Protein AF-0000000082831093 (afdb_homodimer)

Foldseek 3Di:
DPPPLPPLPQDDPVRVLLQVLCLVVPWAFLVSSQVSSVVPDPPDDSVNSVVSQVVCVSNQQWDWDVPDPTIIIHGNDHPVVSVVVVLQVCCVPPVVNDPPVVVVVCVPVPVADPVRVVVVVVCVVVVVD/DPPPLPPLPQDDPVRVLLQVLCLVVPWAFLVSSQVSNVVPDPPDDSVNSVVSQVVCVSNQQWDWDPPDPTIIIHGNDHPVVSVVVVLQVCCVPPVVNDPPVVVVVCVPVCVAPPVRVVVVVVCVVVVVD

Sequence (258 aa):
MTVSPSATAKPTSAELDVLQALWETGPATVKQVHAAMAAGRDGLTYANVLRLMQIMHGKGLLTRDESERSHVYAAAQSQKATQGGLIKDLIGKAFAGSGKALVLAALREGHVSKKERAEIEALLRDDKLMTVSPSATAKPTSAELDVLQALWETGPATVKQVHAAMAAGRDGLTYANVLRLMQIMHGKGLLTRDESERSHVYAAAQSQKATQGGLIKDLIGKAFAGSGKALVLAALREGHVSKKERAEIEALLRDDKL

Organism: NCBI:txid1287738

Secondary structure (DSSP, 8-state):
--------PPP-HHHHHHHHHHHHH-SB-HHHHHHHHHTT-TT--HHHHHHHHHHHHHTTSEEEE-SSSSPEEEESS-HHHHHHHHHHHHHHHHSTT-HHHHHHHHHHTT-S-HHHHHHHHHHHHTT--/--------PPP-HHHHHHHHHHHHH-SB-HHHHHHHHHTT-TT--HHHHHHHHHHHHHTTSEEEE-SSSSPEEEESS-HHHHHHHHHHHHHHHHSTT-HHHHHHHHHHTT-S-HHHHHHHHHHHHTT--

Solvent-accessible surface area (backbone atoms only — not comparable to full-atom values): 14520 Å² total; per-residue (Å²): 128,76,77,63,78,58,76,75,65,77,74,50,74,71,50,33,51,52,48,50,43,31,68,73,68,38,68,35,34,59,68,53,46,40,58,66,53,43,84,77,37,88,82,67,44,66,67,57,48,44,52,48,52,50,51,34,35,73,52,56,52,28,42,73,45,68,87,48,94,66,51,32,34,32,63,57,58,54,69,67,55,52,49,41,50,53,48,52,50,46,22,53,57,71,37,82,60,32,36,52,58,49,46,52,44,49,54,52,69,58,49,34,51,74,68,47,46,52,50,51,40,51,36,57,73,61,62,69,102,129,76,78,62,79,58,77,71,64,78,75,49,73,71,52,34,52,52,48,52,44,32,69,72,69,37,70,36,35,60,68,54,48,38,59,66,53,43,82,76,38,90,82,67,44,65,66,57,48,44,52,49,51,51,51,34,34,74,51,56,53,28,42,75,45,69,85,47,95,66,51,32,34,32,63,56,57,54,70,66,56,52,49,41,50,52,49,52,49,46,23,53,58,70,35,81,59,31,34,53,59,49,47,52,45,48,56,54,70,59,50,34,50,73,69,46,46,52,51,51,41,51,37,56,73,63,61,69,99

Nearest PDB structures (foldseek):
  1okr-assembly1_A  TM=8.723E-01  e=1.033E-06  Staphylococcus aureus
  1sd6-assembly1_B  TM=9.015E-01  e=9.138E-06  Staphylococcus aureus
  1xsd-assembly1_A-2  TM=8.545E-01  e=6.751E-06  Staphylococcus aureus
  1sd4-assembly1_B  TM=7.697E-01  e=2.562E-06  Staphylococcus aureus
  4rb2-assembly1_C  TM=7.872E-01  e=6.717E-03  Magnetospirillum gryphiswaldense MSR-1 v2

InterPro domains:
  IPR005650 BlaI transcriptional regulatory family [PF03965] (12-125)
  IPR036388 Winged helix-like DNA-binding domain superfamily [G3DSA:1.10.10.10] (6-75)
  IPR036390 Winged helix DNA-binding domain superfamily [SSF46785] (10-126)

pLDDT: mean 84.61, std 15.55, range [28.44, 97.69]

Radius of gyration: 21.08 Å; Cα contacts (8 Å, |Δi|>4): 285; chains: 2; bounding box: 50×67×42 Å

Structure (mmCIF, N/CA/C/O backbone):
data_AF-0000000082831093-model_v1
#
loop_
_entity.id
_entity.type
_entity.pdbx_description
1 polymer 'Transcriptional regulator BlaI'
#
loop_
_atom_site.group_PDB
_atom_site.id
_atom_site.type_symbol
_atom_site.label_atom_id
_atom_site.label_alt_id
_atom_site.label_comp_id
_atom_site.label_asym_id
_atom_site.label_entity_id
_atom_site.label_seq_id
_atom_site.pdbx_PDB_ins_code
_atom_site.Cartn_x
_atom_site.Cartn_y
_atom_site.Cartn_z
_atom_site.occupancy
_atom_site.B_iso_or_equiv
_atom_site.auth_seq_id
_atom_site.auth_comp_id
_atom_site.auth_asym_id
_atom_site.auth_atom_id
_atom_site.pdbx_PDB_model_num
ATOM 1 N N . MET A 1 1 ? 22.859 -20.562 14.125 1 29.02 1 MET A N 1
ATOM 2 C CA . MET A 1 1 ? 22.312 -19.219 14.18 1 29.02 1 MET A CA 1
ATOM 3 C C . MET A 1 1 ? 21.172 -19.047 13.18 1 29.02 1 MET A C 1
ATOM 5 O O . MET A 1 1 ? 21.406 -18.891 11.984 1 29.02 1 MET A O 1
ATOM 9 N N . THR A 1 2 ? 20.141 -19.75 13.273 1 29.66 2 THR A N 1
ATOM 10 C CA . THR A 1 2 ? 19.031 -19.859 12.336 1 29.66 2 THR A CA 1
ATOM 11 C C . THR A 1 2 ? 18.469 -18.469 12 1 29.66 2 THR A C 1
ATOM 13 O O . THR A 1 2 ? 18.312 -17.625 12.883 1 29.66 2 THR A O 1
ATOM 16 N N . VAL A 1 3 ? 19 -17.891 10.961 1 36.31 3 VAL A N 1
ATOM 17 C CA . VAL A 1 3 ? 18.547 -16.562 10.531 1 36.31 3 VAL A CA 1
ATOM 18 C C . VAL A 1 3 ? 17.047 -16.422 10.75 1 36.31 3 VAL A C 1
ATOM 20 O O . VAL A 1 3 ? 16.266 -17.266 10.273 1 36.31 3 VAL A O 1
ATOM 23 N N . SER A 1 4 ? 16.641 -16.234 11.953 1 37.69 4 SER A N 1
ATOM 24 C CA . SER A 1 4 ? 15.273 -15.93 12.359 1 37.69 4 SER A CA 1
ATOM 25 C C . SER A 1 4 ? 14.523 -15.195 11.25 1 37.69 4 SER A C 1
ATOM 27 O O . SER A 1 4 ? 15.086 -14.32 10.586 1 37.69 4 SER A O 1
ATOM 29 N N . PRO A 1 5 ? 13.625 -15.891 10.695 1 40.28 5 PRO A N 1
ATOM 30 C CA . PRO A 1 5 ? 12.891 -15.305 9.57 1 40.28 5 PRO A CA 1
ATOM 31 C C . PRO A 1 5 ? 12.617 -13.812 9.758 1 40.28 5 PRO A C 1
ATOM 33 O O . PRO A 1 5 ? 12.242 -13.383 10.859 1 40.28 5 PRO A O 1
ATOM 36 N N . SER A 1 6 ? 13.492 -12.977 9.352 1 43.31 6 SER A N 1
ATOM 37 C CA . SER A 1 6 ? 13.406 -11.523 9.25 1 43.31 6 SER A CA 1
ATOM 38 C C . SER A 1 6 ? 11.961 -11.062 9.102 1 43.31 6 SER A C 1
ATOM 40 O O . SER A 1 6 ? 11.102 -11.836 8.672 1 43.31 6 SER A O 1
ATOM 42 N N . ALA A 1 7 ? 11.516 -10.133 9.875 1 43.31 7 ALA A N 1
ATOM 43 C CA . ALA A 1 7 ? 10.242 -9.414 9.867 1 43.31 7 ALA A CA 1
ATOM 44 C C . ALA A 1 7 ? 9.641 -9.367 8.469 1 43.31 7 ALA A C 1
ATOM 46 O O . ALA A 1 7 ? 10.344 -9.07 7.496 1 43.31 7 ALA A O 1
ATOM 47 N N . THR A 1 8 ? 8.836 -10.492 8.117 1 50.09 8 THR A N 1
ATOM 48 C CA . THR A 1 8 ? 8.172 -10.602 6.824 1 50.09 8 THR A CA 1
ATOM 49 C C . THR A 1 8 ? 7.918 -9.211 6.234 1 50.09 8 THR A C 1
ATOM 51 O O . THR A 1 8 ? 7.055 -8.477 6.715 1 50.09 8 THR A O 1
ATOM 54 N N . ALA A 1 9 ? 8.984 -8.68 5.734 1 60.09 9 ALA A N 1
ATOM 55 C CA . ALA A 1 9 ? 8.984 -7.387 5.059 1 60.09 9 ALA A CA 1
ATOM 56 C C . ALA A 1 9 ? 7.879 -7.312 4.012 1 60.09 9 ALA A C 1
ATOM 58 O O . ALA A 1 9 ? 7.496 -8.336 3.432 1 60.09 9 ALA A O 1
ATOM 59 N N . LYS A 1 10 ? 7.168 -6.387 3.924 1 77.75 10 LYS A N 1
ATOM 60 C CA . LYS A 1 10 ? 6.176 -6.102 2.889 1 77.75 10 LYS A CA 1
ATOM 61 C C . LYS A 1 10 ? 6.766 -6.293 1.494 1 77.75 10 LYS A C 1
ATOM 63 O O . LYS A 1 10 ? 7.871 -5.824 1.212 1 77.75 10 LYS A O 1
ATOM 68 N N . PRO A 1 11 ? 6.117 -7.215 0.763 1 90.62 11 PRO A N 1
ATOM 69 C CA . PRO A 1 11 ? 6.637 -7.453 -0.586 1 90.62 11 PRO A CA 1
ATOM 70 C C . PRO A 1 11 ? 6.77 -6.168 -1.4 1 90.62 11 PRO A C 1
ATOM 72 O O . PRO A 1 11 ? 5.934 -5.27 -1.284 1 90.62 11 PRO A O 1
ATOM 75 N N . THR A 1 12 ? 7.863 -6.125 -2.104 1 89.69 12 THR A N 1
ATOM 76 C CA . THR A 1 12 ? 8.039 -5.031 -3.055 1 89.69 12 THR A CA 1
ATOM 77 C C . THR A 1 12 ? 7.145 -5.227 -4.277 1 89.69 12 THR A C 1
ATOM 79 O O . THR A 1 12 ? 6.484 -6.258 -4.41 1 89.69 12 THR A O 1
ATOM 82 N N . SER A 1 13 ? 7.102 -4.262 -5.191 1 90 13 SER A N 1
ATOM 83 C CA . SER A 1 13 ? 6.301 -4.34 -6.406 1 90 13 SER A CA 1
ATOM 84 C C . SER A 1 13 ? 6.715 -5.523 -7.273 1 90 13 SER A C 1
ATOM 86 O O . SER A 1 13 ? 5.867 -6.273 -7.758 1 90 13 SER A O 1
ATOM 88 N N . ALA A 1 14 ? 8.008 -5.684 -7.402 1 90.94 14 ALA A N 1
ATOM 89 C CA . ALA A 1 14 ? 8.523 -6.789 -8.211 1 90.94 14 ALA A CA 1
ATOM 90 C C . ALA A 1 14 ? 8.156 -8.133 -7.586 1 90.94 14 ALA A C 1
ATOM 92 O O . ALA A 1 14 ? 7.812 -9.078 -8.297 1 90.94 14 ALA A O 1
ATOM 93 N N . GLU A 1 15 ? 8.203 -8.195 -6.336 1 95.38 15 GLU A N 1
ATOM 94 C CA . GLU A 1 15 ? 7.863 -9.422 -5.625 1 95.38 15 GLU A CA 1
ATOM 95 C C . GLU A 1 15 ? 6.375 -9.742 -5.746 1 95.38 15 GLU A C 1
ATOM 97 O O . GLU A 1 15 ? 5.992 -10.906 -5.883 1 95.38 15 GLU A O 1
ATOM 102 N N . LEU A 1 16 ? 5.641 -8.688 -5.703 1 94.38 16 LEU A N 1
ATOM 103 C CA . LEU A 1 16 ? 4.203 -8.867 -5.867 1 94.38 16 LEU A CA 1
ATOM 104 C C . LEU A 1 16 ? 3.875 -9.414 -7.254 1 94.38 16 LEU A C 1
ATOM 106 O O . LEU A 1 16 ? 2.955 -10.219 -7.41 1 94.38 16 LEU A O 1
ATOM 110 N N . ASP A 1 17 ? 4.594 -9.016 -8.227 1 92.94 17 ASP A N 1
ATOM 111 C CA . ASP A 1 17 ? 4.41 -9.547 -9.57 1 92.94 17 ASP A CA 1
ATOM 112 C C . ASP A 1 17 ? 4.652 -11.055 -9.602 1 92.94 17 ASP A C 1
ATOM 114 O O . ASP A 1 17 ? 3.896 -11.797 -10.234 1 92.94 17 ASP A O 1
ATOM 118 N N . VAL A 1 18 ? 5.691 -11.398 -8.945 1 95.62 18 VAL A N 1
ATOM 119 C CA . VAL A 1 18 ? 6.016 -12.82 -8.883 1 95.62 18 VAL A CA 1
ATOM 120 C C . VAL A 1 18 ? 4.91 -13.57 -8.148 1 95.62 18 VAL A C 1
ATOM 122 O O . VAL A 1 18 ? 4.473 -14.641 -8.586 1 95.62 18 VAL A O 1
ATOM 125 N N . LEU A 1 19 ? 4.477 -13.023 -7.023 1 96.5 19 LEU A N 1
ATOM 126 C CA . LEU A 1 19 ? 3.41 -13.648 -6.246 1 96.5 19 LEU A CA 1
ATOM 127 C C . LEU A 1 19 ? 2.141 -13.781 -7.078 1 96.5 19 LEU A C 1
ATOM 129 O O . LEU A 1 19 ? 1.48 -14.828 -7.047 1 96.5 19 LEU A O 1
ATOM 133 N N . GLN A 1 20 ? 1.868 -12.758 -7.805 1 93.38 20 GLN A N 1
ATOM 134 C CA . GLN A 1 20 ? 0.689 -12.805 -8.664 1 93.38 20 GLN A CA 1
ATOM 135 C C . GLN A 1 20 ? 0.793 -13.93 -9.688 1 93.38 20 GLN A C 1
ATOM 137 O O . GLN A 1 20 ? -0.172 -14.664 -9.906 1 93.38 20 GLN A O 1
ATOM 142 N N . ALA A 1 21 ? 1.918 -14.047 -10.297 1 93.88 21 ALA A N 1
ATOM 143 C CA . ALA A 1 21 ? 2.133 -15.133 -11.258 1 93.88 21 ALA A CA 1
ATOM 144 C C . ALA A 1 21 ? 1.955 -16.5 -10.594 1 93.88 21 ALA A C 1
ATOM 146 O O . ALA A 1 21 ? 1.314 -17.391 -11.148 1 93.88 21 ALA A O 1
ATOM 147 N N . LEU A 1 22 ? 2.447 -16.672 -9.406 1 96.25 22 LEU A N 1
ATOM 148 C CA . LEU A 1 22 ? 2.379 -17.938 -8.695 1 96.25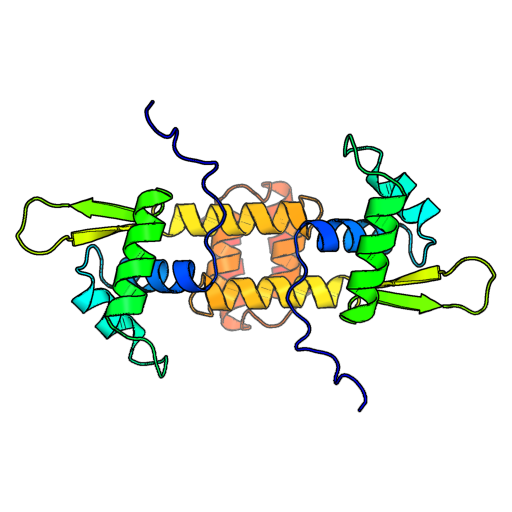 22 LEU A CA 1
ATOM 149 C C . LEU A 1 22 ? 0.949 -18.234 -8.258 1 96.25 22 LEU A C 1
ATOM 151 O O . LEU A 1 22 ? 0.546 -19.406 -8.195 1 96.25 22 LEU A O 1
ATOM 155 N N . TRP A 1 23 ? 0.239 -17.219 -7.938 1 93.44 23 TRP A N 1
ATOM 156 C CA . TRP A 1 23 ? -1.153 -17.438 -7.559 1 93.44 23 TRP A CA 1
ATOM 157 C C . TRP A 1 23 ? -1.984 -17.875 -8.758 1 93.44 23 TRP A C 1
ATOM 159 O O . TRP A 1 23 ? -2.93 -18.641 -8.617 1 93.44 23 TRP A O 1
ATOM 169 N N . GLU A 1 24 ? -1.619 -17.453 -9.836 1 91 24 GLU A N 1
ATOM 170 C CA . GLU A 1 24 ? -2.334 -17.797 -11.062 1 91 24 GLU A CA 1
ATOM 171 C C . GLU A 1 24 ? -1.919 -19.172 -11.578 1 91 24 GLU A C 1
ATOM 173 O O . GLU A 1 24 ? -2.762 -19.953 -12.016 1 91 24 GLU A O 1
ATOM 178 N N . THR A 1 25 ? -0.673 -19.484 -11.484 1 92.38 25 THR A N 1
ATOM 179 C CA . THR A 1 25 ? -0.142 -20.719 -12.078 1 92.38 25 THR A CA 1
ATOM 180 C C . THR A 1 25 ? -0.079 -21.828 -11.039 1 92.38 25 THR A C 1
ATOM 182 O O . THR A 1 25 ? -0.096 -23.016 -11.398 1 92.38 25 THR A O 1
ATOM 185 N N . GLY A 1 26 ? -0.12 -21.5 -9.75 1 94.69 26 GLY A N 1
ATOM 186 C CA . GLY A 1 26 ? 0.242 -22.469 -8.719 1 94.69 26 GLY A CA 1
ATOM 187 C C . GLY A 1 26 ? 1.741 -22.656 -8.586 1 94.69 26 GLY A C 1
ATOM 188 O O . GLY A 1 26 ? 2.523 -21.844 -9.102 1 94.69 26 GLY A O 1
ATOM 189 N N . PRO A 1 27 ? 2.117 -23.656 -7.801 1 96.62 27 PRO A N 1
ATOM 190 C CA . PRO A 1 27 ? 3.551 -23.938 -7.703 1 96.62 27 PRO A CA 1
ATOM 191 C C . PRO A 1 27 ? 4.223 -24.062 -9.07 1 96.62 27 PRO A C 1
ATOM 193 O O . PRO A 1 27 ? 3.68 -24.703 -9.969 1 96.62 27 PRO A O 1
ATOM 196 N N . ALA A 1 28 ? 5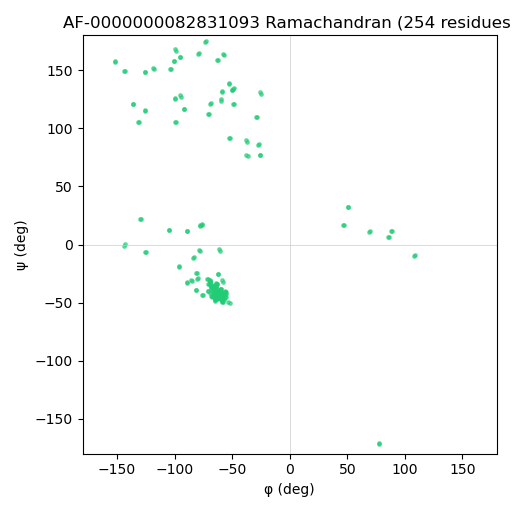.367 -23.391 -9.227 1 96.75 28 ALA A N 1
ATOM 197 C CA . ALA A 1 28 ? 5.961 -23.312 -10.562 1 96.75 28 ALA A CA 1
ATOM 198 C C . ALA A 1 28 ? 7.477 -23.156 -10.484 1 96.75 28 ALA A C 1
ATOM 200 O O . ALA A 1 28 ? 8.008 -22.734 -9.461 1 96.75 28 ALA A O 1
ATOM 201 N N . THR A 1 29 ? 8.102 -23.531 -11.57 1 96.62 29 THR A N 1
ATOM 202 C CA . THR A 1 29 ? 9.539 -23.328 -11.711 1 96.62 29 THR A CA 1
ATOM 203 C C . THR A 1 29 ? 9.844 -21.875 -12.109 1 96.62 29 THR A C 1
ATOM 205 O O . THR A 1 29 ? 8.938 -21.141 -12.508 1 96.62 29 THR A O 1
ATOM 208 N N . VAL A 1 30 ? 11.102 -21.531 -11.938 1 96.25 30 VAL A N 1
ATOM 209 C CA . VAL A 1 30 ? 11.531 -20.203 -12.344 1 96.25 30 VAL A CA 1
ATOM 210 C C . VAL A 1 30 ? 11.195 -19.984 -13.82 1 96.25 30 VAL A C 1
ATOM 212 O O . VAL A 1 30 ? 10.742 -18.906 -14.203 1 96.25 30 VAL A O 1
ATOM 215 N N . LYS A 1 31 ? 11.383 -20.969 -14.641 1 94.81 31 LYS A N 1
ATOM 216 C CA . LYS A 1 31 ? 11.102 -20.891 -16.078 1 94.81 31 LYS A CA 1
ATOM 217 C C . LYS A 1 31 ? 9.633 -20.562 -16.328 1 94.81 31 LYS A C 1
ATOM 219 O O . LYS A 1 31 ? 9.312 -19.703 -17.156 1 94.81 31 LYS A O 1
ATOM 224 N N . GLN A 1 32 ? 8.805 -21.234 -15.617 1 94.94 32 GLN A N 1
ATOM 225 C CA . GLN A 1 32 ? 7.367 -21.047 -15.766 1 94.94 32 GLN A CA 1
ATOM 226 C C . GLN A 1 32 ? 6.945 -19.656 -15.297 1 94.94 32 GLN A C 1
ATOM 228 O O . GLN A 1 32 ? 6.121 -19 -15.945 1 94.94 32 GLN A O 1
ATOM 233 N N . VAL A 1 33 ? 7.457 -19.219 -14.172 1 96.06 33 VAL A N 1
ATOM 234 C CA . VAL A 1 33 ? 7.137 -17.891 -13.648 1 96.06 33 VAL A CA 1
ATOM 235 C C . VAL A 1 33 ? 7.637 -16.828 -14.617 1 96.06 33 VAL A C 1
ATOM 237 O O . VAL A 1 33 ? 6.934 -15.852 -14.891 1 96.06 33 VAL A O 1
ATOM 240 N N . HIS A 1 34 ? 8.844 -17.047 -15.148 1 95.62 34 HIS A N 1
ATOM 241 C CA . HIS A 1 34 ? 9.414 -16.125 -16.125 1 95.62 34 HIS A CA 1
ATOM 242 C C . HIS A 1 34 ? 8.523 -16 -17.344 1 95.62 34 HIS A C 1
ATOM 244 O O . HIS A 1 34 ? 8.258 -14.891 -17.828 1 95.62 34 HIS A O 1
ATOM 250 N N . ALA A 1 35 ? 8.055 -17.094 -17.875 1 93.56 35 ALA A N 1
ATOM 251 C CA . ALA A 1 35 ? 7.18 -17.109 -19.047 1 93.56 35 ALA A CA 1
ATOM 252 C C . ALA A 1 35 ? 5.875 -16.375 -18.766 1 93.56 35 ALA A C 1
ATOM 254 O O . ALA A 1 35 ? 5.375 -15.641 -19.625 1 93.56 35 ALA A O 1
ATOM 255 N N . ALA A 1 36 ? 5.355 -16.578 -17.594 1 91.88 36 ALA A N 1
ATOM 256 C CA . ALA A 1 36 ? 4.094 -15.953 -17.219 1 91.88 36 ALA A CA 1
ATOM 257 C C . ALA A 1 36 ? 4.242 -14.438 -17.109 1 91.88 36 ALA A C 1
ATOM 259 O O . ALA A 1 36 ? 3.322 -13.695 -17.438 1 91.88 36 ALA A O 1
ATOM 260 N N . MET A 1 37 ? 5.402 -13.953 -16.641 1 90.75 37 MET A N 1
ATOM 261 C CA . MET A 1 37 ? 5.633 -12.531 -16.406 1 90.75 37 MET A CA 1
ATOM 262 C C . MET A 1 37 ? 6.102 -11.836 -17.672 1 90.75 37 MET A C 1
ATOM 264 O O . MET A 1 37 ? 5.941 -10.625 -17.828 1 90.75 37 MET A O 1
ATOM 268 N N . ALA A 1 38 ? 6.785 -12.477 -18.531 1 82.75 38 ALA A N 1
ATOM 269 C CA . ALA A 1 38 ? 7.434 -11.93 -19.719 1 82.75 38 ALA A CA 1
ATOM 270 C C . ALA A 1 38 ? 6.41 -11.344 -20.688 1 82.75 38 ALA A C 1
ATOM 272 O O . ALA A 1 38 ? 6.723 -10.438 -21.453 1 82.75 38 ALA A O 1
ATOM 273 N N . ALA A 1 39 ? 5.277 -11.734 -20.688 1 71.06 39 ALA A N 1
ATOM 274 C CA . ALA A 1 39 ? 4.285 -11.234 -21.641 1 71.06 39 ALA A CA 1
ATOM 275 C C . ALA A 1 39 ? 4.074 -9.734 -21.469 1 71.06 39 ALA A C 1
ATOM 277 O O . ALA A 1 39 ? 3.695 -9.047 -22.422 1 71.06 39 ALA A O 1
ATOM 278 N N . GLY A 1 40 ? 4.691 -9.094 -20.5 1 63.59 40 GLY A N 1
ATOM 279 C CA . GLY A 1 40 ? 4.371 -7.688 -20.281 1 63.59 40 GLY A CA 1
ATOM 280 C C . GLY A 1 40 ? 5.57 -6.863 -19.859 1 63.59 40 GLY A C 1
ATOM 281 O O . GLY A 1 40 ? 5.449 -5.656 -19.625 1 63.59 40 GLY A O 1
ATOM 282 N N . ARG A 1 41 ? 6.645 -7.422 -19.719 1 72.19 41 ARG A N 1
ATOM 283 C CA . ARG A 1 41 ? 7.797 -6.68 -19.203 1 72.19 41 ARG A CA 1
ATOM 284 C C . ARG A 1 41 ? 9.023 -6.898 -20.094 1 72.19 41 ARG A C 1
ATOM 286 O O . ARG A 1 41 ? 9.656 -7.957 -20.031 1 72.19 41 ARG A O 1
ATOM 293 N N . ASP A 1 42 ? 9.289 -5.875 -20.828 1 73.81 42 ASP A N 1
ATOM 294 C CA . ASP A 1 42 ? 10.484 -5.934 -21.672 1 73.81 42 ASP A CA 1
ATOM 295 C C . ASP A 1 42 ? 11.75 -5.914 -20.828 1 73.81 42 ASP A C 1
ATOM 297 O O . ASP A 1 42 ? 11.82 -5.211 -19.828 1 73.81 42 ASP A O 1
ATOM 301 N N . GLY A 1 43 ? 12.555 -6.914 -20.953 1 84 43 GLY A N 1
ATOM 302 C CA . GLY A 1 43 ? 13.867 -6.883 -20.312 1 84 43 GLY A CA 1
ATOM 303 C C . GLY A 1 43 ? 13.969 -7.816 -19.125 1 84 43 GLY A C 1
ATOM 304 O O . GLY A 1 43 ? 15.047 -7.992 -18.562 1 84 43 GLY A O 1
ATOM 305 N N . LEU A 1 44 ? 12.836 -8.258 -18.828 1 88 44 LEU A N 1
ATOM 306 C CA . LEU A 1 44 ? 12.883 -9.211 -17.719 1 88 44 LEU A CA 1
ATOM 307 C C . LEU A 1 44 ? 13.539 -10.516 -18.156 1 88 44 LEU A C 1
ATOM 309 O O . LEU A 1 44 ? 12.992 -11.25 -18.984 1 88 44 LEU A O 1
ATOM 313 N N . THR A 1 45 ? 14.742 -10.852 -17.625 1 92.56 45 THR A N 1
ATOM 314 C CA . THR A 1 45 ? 15.469 -12.062 -17.984 1 92.56 45 THR A CA 1
ATOM 315 C C . THR A 1 45 ? 15.188 -13.188 -17 1 92.56 45 THR A C 1
ATOM 317 O O . THR A 1 45 ? 14.711 -12.93 -15.883 1 92.56 45 THR A O 1
ATOM 320 N N . TYR A 1 46 ? 15.5 -14.289 -17.531 1 94.25 46 TYR A N 1
ATOM 321 C CA . TYR A 1 46 ? 15.414 -15.453 -16.672 1 94.25 46 TYR A CA 1
ATOM 322 C C . TYR A 1 46 ? 16.25 -15.258 -15.414 1 94.25 46 TYR A C 1
ATOM 324 O O . TYR A 1 46 ? 15.812 -15.562 -14.305 1 94.25 46 TYR A O 1
ATOM 332 N N . ALA A 1 47 ? 17.344 -14.734 -15.484 1 95 47 ALA A N 1
ATOM 333 C CA . ALA A 1 47 ? 18.266 -14.531 -14.375 1 95 47 ALA A CA 1
ATOM 334 C C . ALA A 1 47 ? 17.688 -13.578 -13.336 1 95 47 ALA A C 1
ATOM 336 O O . ALA A 1 47 ? 17.859 -13.781 -12.133 1 95 47 ALA A O 1
ATOM 337 N N . ASN A 1 48 ? 16.969 -12.539 -13.773 1 95.75 48 ASN A N 1
ATOM 338 C CA . ASN A 1 48 ? 16.312 -11.602 -12.875 1 95.75 48 ASN A CA 1
ATOM 339 C C . ASN A 1 48 ? 15.258 -12.289 -12.016 1 95.75 48 ASN A C 1
ATOM 341 O O . ASN A 1 48 ? 15.203 -12.078 -10.805 1 95.75 48 ASN A O 1
ATOM 345 N N . VAL A 1 49 ? 14.516 -13.094 -12.734 1 96.38 49 VAL A N 1
ATOM 346 C CA . VAL A 1 49 ? 13.422 -13.781 -12.055 1 96.38 49 VAL A CA 1
ATOM 347 C C . VAL A 1 49 ? 13.992 -14.812 -11.078 1 96.38 49 VAL A C 1
ATOM 349 O O . VAL A 1 49 ? 13.516 -14.93 -9.945 1 96.38 49 VAL A O 1
ATOM 352 N N . LEU A 1 50 ? 15.008 -15.508 -11.516 1 96.44 50 LEU A N 1
ATOM 353 C CA . LEU A 1 50 ? 15.656 -16.484 -10.656 1 96.44 50 LEU A CA 1
ATOM 354 C C . LEU A 1 50 ? 16.172 -15.836 -9.375 1 96.44 50 LEU A C 1
ATOM 356 O O . LEU A 1 50 ? 15.867 -16.297 -8.273 1 96.44 50 LEU A O 1
ATOM 360 N N . ARG A 1 51 ? 16.844 -14.82 -9.484 1 97.25 51 ARG A N 1
ATOM 361 C CA . ARG A 1 51 ? 17.406 -14.109 -8.336 1 97.25 51 ARG A CA 1
ATOM 362 C C . ARG A 1 51 ? 16.297 -13.578 -7.434 1 97.25 51 ARG A C 1
ATOM 364 O O . ARG A 1 51 ? 16.375 -13.711 -6.207 1 97.25 51 ARG A O 1
ATOM 371 N N . LEU A 1 52 ? 15.352 -13.031 -8.047 1 97 52 LEU A N 1
ATOM 372 C CA . LEU A 1 52 ? 14.234 -12.477 -7.289 1 97 52 LEU A CA 1
ATOM 373 C C . LEU A 1 52 ? 13.531 -13.562 -6.48 1 97 52 LEU A C 1
ATOM 375 O O . LEU A 1 52 ? 13.25 -13.375 -5.293 1 97 52 LEU A O 1
ATOM 379 N N . MET A 1 53 ? 13.32 -14.648 -7.078 1 97.62 53 MET A N 1
ATOM 380 C CA . MET A 1 53 ? 12.633 -15.742 -6.398 1 97.62 53 MET A CA 1
ATOM 381 C C . MET A 1 53 ? 13.5 -16.328 -5.289 1 97.62 53 MET A C 1
ATOM 383 O O . MET A 1 53 ? 12.992 -16.719 -4.238 1 97.62 53 MET A O 1
ATOM 387 N N . GLN A 1 54 ? 14.773 -16.344 -5.504 1 97.25 54 GLN A N 1
ATOM 388 C CA . GLN A 1 54 ? 15.688 -16.781 -4.453 1 97.25 54 GLN A CA 1
ATOM 389 C C . GLN A 1 54 ? 15.656 -15.812 -3.266 1 97.25 54 GLN A C 1
ATOM 391 O O . GLN A 1 54 ? 15.617 -16.25 -2.113 1 97.25 54 GLN A O 1
ATOM 396 N N . ILE A 1 55 ? 15.648 -14.586 -3.568 1 97.5 55 ILE A N 1
ATOM 397 C CA . ILE A 1 55 ? 15.57 -13.555 -2.535 1 97.5 55 ILE A CA 1
ATOM 398 C C . ILE A 1 55 ? 14.25 -13.703 -1.771 1 97.5 55 ILE A C 1
ATOM 400 O O . ILE A 1 55 ? 14.234 -13.656 -0.539 1 97.5 55 ILE A O 1
ATOM 404 N N . MET A 1 56 ? 13.258 -13.852 -2.506 1 97.56 56 MET A N 1
ATOM 405 C CA . MET A 1 56 ? 11.938 -14 -1.896 1 97.56 56 MET A CA 1
ATOM 406 C C . MET A 1 56 ? 11.883 -15.227 -0.994 1 97.56 56 MET A C 1
ATOM 408 O O . MET A 1 56 ? 11.242 -15.203 0.058 1 97.56 56 MET A O 1
ATOM 412 N N . HIS A 1 57 ? 12.477 -16.281 -1.407 1 97.12 57 HIS A N 1
ATOM 413 C CA . HIS A 1 57 ? 12.562 -17.484 -0.579 1 97.12 57 HIS A CA 1
ATOM 414 C C . HIS A 1 57 ? 13.328 -17.203 0.709 1 97.12 57 HIS A C 1
ATOM 416 O O . HIS A 1 57 ? 12.898 -17.625 1.791 1 97.12 57 HIS A O 1
ATOM 422 N N . GLY A 1 58 ? 14.391 -16.547 0.515 1 96.12 58 GLY A N 1
ATOM 423 C CA . GLY A 1 58 ? 15.172 -16.156 1.68 1 96.12 58 GLY A CA 1
ATOM 424 C C . GLY A 1 58 ? 14.391 -15.32 2.674 1 96.12 58 GLY A C 1
ATOM 425 O O . GLY A 1 58 ? 14.609 -15.422 3.883 1 96.12 58 GLY A O 1
ATOM 426 N N . LYS A 1 59 ? 13.445 -14.523 2.133 1 95 59 LYS A N 1
ATOM 427 C CA . LYS A 1 59 ? 12.625 -13.656 2.973 1 95 59 LYS A CA 1
ATOM 428 C C . LYS A 1 59 ? 11.445 -14.414 3.568 1 95 59 LYS A C 1
ATOM 430 O O . LYS A 1 59 ? 10.688 -13.875 4.375 1 95 59 LYS A O 1
ATOM 435 N N . GLY A 1 60 ? 11.195 -15.594 3.111 1 96 60 GLY A N 1
ATOM 436 C CA . GLY A 1 60 ? 10.062 -16.375 3.582 1 96 60 GLY A CA 1
ATOM 437 C C . GLY A 1 60 ? 8.789 -16.109 2.811 1 96 60 GLY A C 1
ATOM 438 O O . GLY A 1 60 ? 7.707 -16.547 3.219 1 96 60 GLY A O 1
ATOM 439 N N . LEU A 1 61 ? 8.867 -15.43 1.712 1 96.69 61 LEU A N 1
ATOM 440 C CA . LEU A 1 61 ? 7.699 -15.141 0.884 1 96.69 61 LEU A CA 1
ATOM 441 C C . LEU A 1 61 ? 7.359 -16.328 -0.012 1 96.69 61 LEU A C 1
ATOM 443 O O . LEU A 1 61 ? 6.223 -16.469 -0.467 1 96.69 61 LEU A O 1
ATOM 447 N N . LEU A 1 62 ? 8.367 -17.109 -0.255 1 97.5 62 LEU A N 1
ATOM 448 C CA . LEU A 1 62 ? 8.188 -18.297 -1.075 1 97.5 62 LEU A CA 1
ATOM 449 C C . LEU A 1 62 ? 8.688 -19.547 -0.345 1 97.5 62 LEU A C 1
ATOM 451 O O . LEU A 1 62 ? 9.594 -19.469 0.483 1 97.5 62 LEU A O 1
ATOM 455 N N . THR A 1 63 ? 8.047 -20.625 -0.637 1 97.25 63 THR A N 1
ATOM 456 C CA . THR A 1 63 ? 8.602 -21.922 -0.313 1 97.25 63 THR A CA 1
ATOM 457 C C . THR A 1 63 ? 9.234 -22.562 -1.546 1 97.25 63 THR A C 1
ATOM 459 O O . THR A 1 63 ? 8.93 -22.188 -2.678 1 97.25 63 THR A O 1
ATOM 462 N N . ARG A 1 64 ? 10.094 -23.453 -1.287 1 95.88 64 ARG A N 1
ATOM 463 C CA . ARG A 1 64 ? 10.812 -24.094 -2.387 1 95.88 64 ARG A CA 1
ATOM 464 C C . ARG A 1 64 ? 10.906 -25.594 -2.182 1 95.88 64 ARG A C 1
ATOM 466 O O . ARG A 1 64 ? 11.25 -26.062 -1.092 1 95.88 64 ARG A O 1
ATOM 473 N N . ASP A 1 65 ? 10.398 -26.312 -3.09 1 92.88 65 ASP A N 1
ATOM 474 C CA . ASP A 1 65 ? 10.555 -27.766 -3.148 1 92.88 65 ASP A CA 1
ATOM 475 C C . ASP A 1 65 ? 11.766 -28.141 -3.992 1 92.88 65 ASP A C 1
ATOM 477 O O . ASP A 1 65 ? 11.789 -27.906 -5.199 1 92.88 65 ASP A O 1
ATOM 481 N N . GLU A 1 66 ? 12.703 -28.75 -3.357 1 86 66 GLU A N 1
ATOM 482 C CA . GLU A 1 66 ? 13.969 -29.078 -4.008 1 86 66 GLU A CA 1
ATOM 483 C C . GLU A 1 66 ? 14.047 -30.562 -4.332 1 86 66 GLU A C 1
ATOM 485 O O . GLU A 1 66 ? 15.133 -31.094 -4.578 1 86 66 GLU A O 1
ATOM 490 N N . SER A 1 67 ? 12.945 -31.25 -4.227 1 86.69 67 SER A N 1
ATOM 491 C CA . SER A 1 67 ? 12.961 -32.719 -4.398 1 86.69 67 SER A CA 1
ATOM 492 C C . SER A 1 67 ? 13.195 -33.094 -5.855 1 86.69 67 SER A C 1
ATOM 494 O O . SER A 1 67 ? 13.641 -34.188 -6.148 1 86.69 67 SER A O 1
ATOM 496 N N . GLU A 1 68 ? 12.766 -32.25 -6.734 1 79.31 68 GLU A N 1
ATOM 497 C CA . GLU A 1 68 ? 12.969 -32.5 -8.156 1 79.31 68 GLU A CA 1
ATOM 498 C C . GLU A 1 68 ? 14.172 -31.734 -8.688 1 79.31 68 GLU A C 1
ATOM 500 O O . GLU A 1 68 ? 14.789 -30.953 -7.957 1 79.31 68 GLU A O 1
ATOM 505 N N . ARG A 1 69 ? 14.547 -32.125 -9.828 1 81.31 69 ARG A N 1
ATOM 506 C CA . ARG A 1 69 ? 15.688 -31.484 -10.484 1 81.31 69 ARG A CA 1
ATOM 507 C C . ARG A 1 69 ? 15.516 -29.969 -10.531 1 81.31 69 ARG A C 1
ATOM 509 O O . ARG A 1 69 ? 16.438 -29.219 -10.211 1 81.31 69 ARG A O 1
ATOM 516 N N . SER A 1 70 ? 14.352 -29.5 -11 1 87.94 70 SER A N 1
ATOM 517 C CA . SER A 1 70 ? 14.078 -28.078 -11 1 87.94 70 SER A CA 1
ATOM 518 C C . SER A 1 70 ? 13.312 -27.656 -9.75 1 87.94 70 SER A C 1
ATOM 520 O O . SER A 1 70 ? 12.297 -28.266 -9.398 1 87.94 70 SER A O 1
ATOM 522 N N . HIS A 1 71 ? 13.891 -26.641 -9.094 1 93.06 71 HIS A N 1
ATOM 523 C CA . HIS A 1 71 ? 13.25 -26.125 -7.887 1 93.06 71 HIS A CA 1
ATOM 524 C C . HIS A 1 71 ? 11.844 -25.609 -8.188 1 93.06 71 HIS A C 1
ATOM 526 O O . HIS A 1 71 ? 11.648 -24.875 -9.156 1 93.06 71 HIS A O 1
ATOM 532 N N . VAL A 1 72 ? 10.93 -26.125 -7.508 1 96.75 72 VAL A N 1
ATOM 533 C CA . VAL A 1 72 ? 9.562 -25.641 -7.629 1 96.75 72 VAL A CA 1
ATOM 534 C C . VAL A 1 72 ? 9.242 -24.688 -6.477 1 96.75 72 VAL A C 1
ATOM 536 O O . VAL A 1 72 ? 9.453 -25.031 -5.309 1 96.75 72 VAL A O 1
ATOM 539 N N . TYR A 1 73 ? 8.797 -23.484 -6.855 1 97.62 73 TYR A N 1
ATOM 540 C CA . TYR A 1 73 ? 8.469 -22.469 -5.867 1 97.62 73 TYR A CA 1
ATOM 541 C C . TYR A 1 73 ? 6.961 -22.344 -5.688 1 97.62 73 TYR A C 1
ATOM 543 O O . TYR A 1 73 ? 6.195 -22.578 -6.625 1 97.62 73 TYR A O 1
ATOM 551 N N . ALA A 1 74 ? 6.578 -21.938 -4.465 1 97.38 74 ALA A N 1
ATOM 552 C CA . ALA A 1 74 ? 5.188 -21.609 -4.152 1 97.38 74 ALA A CA 1
ATOM 553 C C . ALA A 1 74 ? 5.102 -20.438 -3.189 1 97.38 74 ALA A C 1
ATOM 555 O O . ALA A 1 74 ? 6.023 -20.203 -2.406 1 97.38 74 ALA A O 1
ATOM 556 N N . ALA A 1 75 ? 3.992 -19.688 -3.359 1 96.81 75 ALA A N 1
ATOM 557 C CA . ALA A 1 75 ? 3.783 -18.625 -2.375 1 96.81 75 ALA A CA 1
ATOM 558 C C . ALA A 1 75 ? 3.695 -19.203 -0.963 1 96.81 75 ALA A C 1
ATOM 560 O O . ALA A 1 75 ? 2.984 -20.172 -0.727 1 96.81 75 ALA A O 1
ATOM 561 N N . ALA A 1 76 ? 4.41 -18.625 -0.041 1 96.38 76 ALA A N 1
ATOM 562 C CA . ALA A 1 76 ? 4.41 -19.109 1.339 1 96.38 76 ALA A CA 1
ATOM 563 C C . ALA A 1 76 ? 3.066 -18.844 2.012 1 96.38 76 ALA A C 1
ATOM 565 O O . ALA A 1 76 ? 2.65 -19.594 2.898 1 96.38 76 ALA A O 1
ATOM 566 N N . GLN A 1 77 ? 2.4 -17.766 1.641 1 94 77 GLN A N 1
ATOM 567 C CA . GLN A 1 77 ? 1.073 -17.391 2.127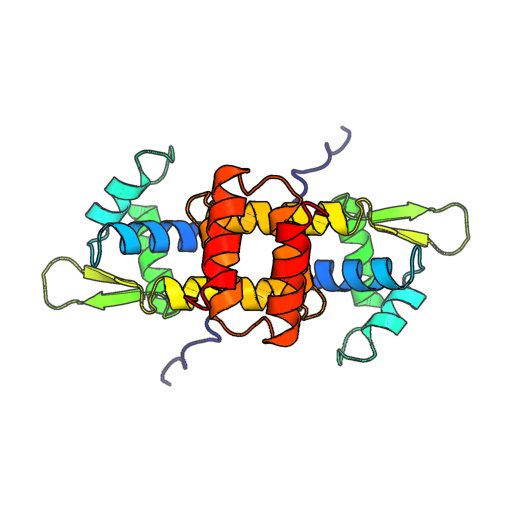 1 94 77 GLN A CA 1
ATOM 568 C C . GLN A 1 77 ? 0.059 -17.359 0.987 1 94 77 GLN A C 1
ATOM 570 O O . GLN A 1 77 ? 0.43 -17.188 -0.175 1 94 77 GLN A O 1
ATOM 575 N N . SER A 1 78 ? -1.184 -17.641 1.392 1 93.75 78 SER A N 1
ATOM 576 C CA . SER A 1 78 ? -2.242 -17.578 0.39 1 93.75 78 SER A CA 1
ATOM 577 C C . SER A 1 78 ? -2.385 -16.156 -0.163 1 93.75 78 SER A C 1
ATOM 579 O O . SER A 1 78 ? -1.953 -15.195 0.47 1 93.75 78 SER A O 1
ATOM 581 N N . GLN A 1 79 ? -2.955 -16.125 -1.284 1 93.81 79 GLN A N 1
ATOM 582 C CA . GLN A 1 79 ? -3.27 -14.836 -1.885 1 93.81 79 GLN A CA 1
ATOM 583 C C . GLN A 1 79 ? -4.121 -13.984 -0.946 1 93.81 79 GLN A C 1
ATOM 585 O O . GLN A 1 79 ? -3.822 -12.812 -0.722 1 93.81 79 GLN A O 1
ATOM 590 N N . LYS A 1 80 ? -5.082 -14.578 -0.39 1 90.44 80 LYS A N 1
ATOM 591 C CA . LYS A 1 80 ? -5.988 -13.875 0.515 1 90.44 80 LYS A CA 1
ATOM 592 C C . LYS A 1 80 ? -5.242 -13.312 1.717 1 90.44 80 LYS A C 1
ATOM 594 O O . LYS A 1 80 ? -5.445 -12.156 2.092 1 90.44 80 LYS A O 1
ATOM 599 N N . ALA A 1 81 ? -4.391 -14.07 2.273 1 91.56 81 ALA A N 1
ATOM 600 C CA . ALA A 1 81 ? -3.633 -13.641 3.445 1 91.56 81 ALA A CA 1
ATOM 601 C C . ALA A 1 81 ? -2.707 -12.477 3.104 1 91.56 81 ALA A C 1
ATOM 603 O O . ALA A 1 81 ? -2.643 -11.492 3.84 1 91.56 81 ALA A O 1
ATOM 604 N N . THR A 1 82 ? -2.049 -12.578 1.984 1 93.19 82 THR A N 1
ATOM 605 C CA . THR A 1 82 ? -1.113 -11.539 1.57 1 93.19 82 THR A CA 1
ATOM 606 C C . THR A 1 82 ? -1.854 -10.242 1.236 1 93.19 82 THR A C 1
ATOM 608 O O . THR A 1 82 ? -1.454 -9.164 1.675 1 93.19 82 THR A O 1
ATOM 611 N N . GLN A 1 83 ? -2.906 -10.398 0.525 1 93 83 GLN A N 1
ATOM 612 C CA . GLN A 1 83 ? -3.725 -9.242 0.178 1 93 83 GLN A CA 1
ATOM 613 C C . GLN A 1 83 ? -4.293 -8.578 1.428 1 93 83 GLN A C 1
ATOM 615 O O . GLN A 1 83 ? -4.289 -7.348 1.541 1 93 83 GLN A O 1
ATOM 620 N N . GLY A 1 84 ? -4.754 -9.398 2.332 1 91.31 84 GLY A N 1
ATOM 621 C CA . GLY A 1 84 ? -5.258 -8.883 3.594 1 91.31 84 GLY A CA 1
ATOM 622 C C . GLY A 1 84 ? -4.219 -8.094 4.371 1 91.31 84 GLY A C 1
ATOM 623 O O . GLY A 1 84 ? -4.516 -7.035 4.926 1 91.31 84 GLY A O 1
ATOM 624 N N . GLY A 1 85 ? -3.021 -8.656 4.383 1 92.44 85 GLY A N 1
ATOM 625 C CA . GLY A 1 85 ? -1.932 -7.961 5.051 1 92.44 85 GLY A CA 1
ATOM 626 C C . GLY A 1 85 ? -1.613 -6.613 4.434 1 92.44 85 GLY A C 1
ATOM 627 O O . GLY A 1 85 ? -1.362 -5.641 5.145 1 92.44 85 GLY A O 1
ATOM 628 N N . LEU A 1 86 ? -1.626 -6.574 3.131 1 93.19 86 LEU A N 1
ATOM 629 C CA . LEU A 1 86 ? -1.354 -5.332 2.41 1 93.19 86 LEU A CA 1
ATOM 630 C C . LEU A 1 86 ? -2.42 -4.285 2.709 1 93.19 86 LEU A C 1
ATOM 632 O O . LEU A 1 86 ? -2.104 -3.107 2.891 1 93.19 86 LEU A O 1
ATOM 636 N N . ILE A 1 87 ? -3.627 -4.652 2.793 1 92.31 87 ILE A N 1
ATOM 637 C CA . ILE A 1 87 ? -4.734 -3.758 3.117 1 92.31 87 ILE A CA 1
ATOM 638 C C . ILE A 1 87 ? -4.57 -3.232 4.543 1 92.31 87 ILE A C 1
ATOM 640 O O . ILE A 1 87 ? -4.711 -2.033 4.789 1 92.31 87 ILE A O 1
ATOM 644 N N . LYS A 1 88 ? -4.277 -4.148 5.418 1 91.69 88 LYS A N 1
ATOM 645 C CA . LYS A 1 88 ? -4.082 -3.76 6.812 1 91.69 88 LYS A CA 1
ATOM 646 C C . LYS A 1 88 ? -2.977 -2.717 6.941 1 91.69 88 LYS A C 1
ATOM 648 O O . LYS A 1 88 ? -3.127 -1.733 7.668 1 91.69 88 LYS A O 1
ATOM 653 N N . ASP A 1 89 ? -1.97 -3.02 6.199 1 92.12 89 ASP A N 1
ATOM 654 C CA . ASP A 1 89 ? -0.842 -2.092 6.219 1 92.12 89 ASP A CA 1
ATOM 655 C C . ASP A 1 89 ? -1.255 -0.717 5.699 1 92.12 89 ASP A C 1
ATOM 657 O O . ASP A 1 89 ? -0.912 0.307 6.293 1 92.12 89 ASP A O 1
ATOM 661 N N . LEU A 1 90 ? -1.979 -0.7 4.625 1 92.5 90 LEU A N 1
ATOM 662 C CA . LEU A 1 90 ? -2.424 0.556 4.031 1 92.5 90 LEU A CA 1
ATOM 663 C C . LEU A 1 90 ? -3.361 1.301 4.973 1 92.5 90 LEU A C 1
ATOM 665 O O . LEU A 1 90 ? -3.254 2.52 5.129 1 92.5 90 LEU A O 1
ATOM 669 N N . ILE A 1 91 ? -4.242 0.625 5.633 1 91.88 91 ILE A N 1
ATOM 670 C CA . ILE A 1 91 ? -5.168 1.211 6.594 1 91.88 91 ILE A CA 1
ATOM 671 C C . ILE A 1 91 ? -4.383 1.903 7.707 1 91.88 91 ILE A C 1
ATOM 673 O O . ILE A 1 91 ? -4.668 3.055 8.047 1 91.88 91 ILE A O 1
ATOM 677 N N . GLY A 1 92 ? -3.441 1.23 8.234 1 90.31 92 GLY A N 1
ATOM 678 C CA . GLY A 1 92 ? -2.631 1.777 9.312 1 90.31 92 GLY A CA 1
ATOM 679 C C . GLY A 1 92 ? -1.819 2.988 8.891 1 90.31 92 GLY A C 1
ATOM 680 O O . GLY A 1 92 ? -1.73 3.969 9.633 1 90.31 92 GLY A O 1
ATOM 681 N N . LYS A 1 93 ? -1.359 2.965 7.699 1 90.44 93 LYS A N 1
ATOM 682 C CA . LYS A 1 93 ? -0.393 3.975 7.277 1 90.44 93 LYS A CA 1
ATOM 683 C C . LYS A 1 93 ? -1.095 5.203 6.711 1 90.44 93 LYS A C 1
ATOM 685 O O . LYS A 1 93 ? -0.624 6.328 6.883 1 90.44 93 LYS A O 1
ATOM 690 N N . ALA A 1 94 ? -2.248 4.969 6.059 1 93.5 94 ALA A N 1
ATOM 691 C CA . ALA A 1 94 ? -2.764 6.07 5.254 1 93.5 94 ALA A CA 1
ATOM 692 C C . ALA A 1 94 ? -4.195 6.418 5.648 1 93.5 94 ALA A C 1
ATOM 694 O O . ALA A 1 94 ? -4.738 7.438 5.219 1 93.5 94 ALA A O 1
ATOM 695 N N . PHE A 1 95 ? -4.77 5.621 6.52 1 92.06 95 PHE A N 1
ATOM 696 C CA . PHE A 1 95 ? -6.172 5.855 6.836 1 92.06 95 PHE A CA 1
ATOM 697 C C . PHE A 1 95 ? -6.387 5.918 8.344 1 92.06 95 PHE A C 1
ATOM 699 O O . PHE A 1 95 ? -7.477 5.609 8.836 1 92.06 95 PHE A O 1
ATOM 706 N N . ALA A 1 96 ? -5.316 6.203 9.023 1 88.25 96 ALA A N 1
ATOM 707 C CA . ALA A 1 96 ? -5.375 6.406 10.469 1 88.25 96 ALA A CA 1
ATOM 708 C C . ALA A 1 96 ? -6.102 5.25 11.156 1 88.25 96 ALA A C 1
ATOM 710 O O . ALA A 1 96 ? -6.887 5.461 12.078 1 88.25 96 ALA A O 1
ATOM 711 N N . GLY A 1 97 ? -5.949 4.055 10.562 1 88.5 97 GLY A N 1
ATOM 712 C CA . GLY A 1 97 ? -6.5 2.857 11.18 1 88.5 97 GLY A CA 1
ATOM 713 C C . GLY A 1 97 ? -7.957 2.617 10.82 1 88.5 97 GLY A C 1
ATOM 714 O O . GLY A 1 97 ? -8.57 1.67 11.312 1 88.5 97 GLY A O 1
ATOM 715 N N . SER A 1 98 ? -8.555 3.334 9.969 1 87.94 98 SER A N 1
ATOM 716 C CA . SER A 1 98 ? -9.977 3.219 9.641 1 87.94 98 SER A CA 1
ATOM 717 C C . SER A 1 98 ? -10.18 2.414 8.359 1 87.94 98 SER A C 1
ATOM 719 O O . SER A 1 98 ? -9.992 2.932 7.258 1 87.94 98 SER A O 1
ATOM 721 N N . GLY A 1 99 ? -10.625 1.223 8.531 1 87.94 99 GLY A N 1
ATOM 722 C CA . GLY A 1 99 ? -11.008 0.422 7.375 1 87.94 99 GLY A CA 1
ATOM 723 C C . GLY A 1 99 ? -12.172 1.007 6.598 1 87.94 99 GLY A C 1
ATOM 724 O O . GLY A 1 99 ? -12.203 0.932 5.367 1 87.94 99 GLY A O 1
ATOM 725 N N . LYS A 1 100 ? -13.047 1.614 7.305 1 85.69 100 LYS A N 1
ATOM 726 C CA . LYS A 1 100 ? -14.195 2.27 6.684 1 85.69 100 LYS A CA 1
ATOM 727 C C . LYS A 1 100 ? -13.75 3.373 5.727 1 85.69 100 LYS A C 1
ATOM 729 O O . LYS A 1 100 ? -14.25 3.471 4.605 1 85.69 100 LYS A O 1
ATOM 734 N N . ALA A 1 101 ? -12.852 4.172 6.129 1 87.94 101 ALA A N 1
ATOM 735 C CA . ALA A 1 101 ? -12.344 5.258 5.293 1 87.94 101 ALA A CA 1
ATOM 736 C C . ALA A 1 101 ? -11.719 4.715 4.012 1 87.94 101 ALA A C 1
ATOM 738 O O . ALA A 1 101 ? -11.898 5.293 2.936 1 87.94 101 ALA A O 1
ATOM 739 N N . LEU A 1 102 ? -11.023 3.596 4.109 1 90.38 102 LEU A N 1
ATOM 740 C CA . LEU A 1 102 ? -10.414 2.979 2.936 1 90.38 102 LEU A CA 1
ATOM 741 C C . LEU A 1 102 ? -11.484 2.504 1.954 1 90.38 102 LEU A C 1
ATOM 743 O O . LEU A 1 102 ? -11.391 2.775 0.755 1 90.38 102 LEU A O 1
ATOM 747 N N . VAL A 1 103 ? -12.414 1.835 2.482 1 88.06 103 VAL A N 1
ATOM 748 C CA . VAL A 1 103 ? -13.461 1.277 1.635 1 88.06 103 VAL A CA 1
ATOM 749 C C . VAL A 1 103 ? -14.219 2.406 0.939 1 88.06 103 VAL A C 1
ATOM 751 O O . VAL A 1 103 ? -14.477 2.342 -0.266 1 88.06 103 VAL A O 1
ATOM 754 N N . LEU A 1 104 ? -14.516 3.434 1.65 1 85.69 104 LEU A N 1
ATOM 755 C CA . LEU A 1 104 ? -15.234 4.566 1.08 1 85.69 104 LEU A CA 1
ATOM 756 C C . LEU A 1 104 ? -14.398 5.258 0.01 1 85.69 104 LEU A C 1
ATOM 758 O O . LEU A 1 104 ? -14.914 5.633 -1.045 1 85.69 104 LEU A O 1
ATOM 762 N N . ALA A 1 105 ? -13.172 5.422 0.289 1 88.38 105 ALA A N 1
ATOM 763 C CA . ALA A 1 105 ? -12.273 6.031 -0.69 1 88.38 105 ALA A CA 1
ATOM 764 C C . ALA A 1 105 ? -12.164 5.172 -1.946 1 88.38 105 ALA A C 1
ATOM 766 O O . ALA A 1 105 ? -12.156 5.691 -3.064 1 88.38 105 ALA A O 1
ATOM 767 N N . ALA A 1 106 ? -12.094 3.91 -1.801 1 88.94 106 ALA A N 1
ATOM 768 C CA . ALA A 1 106 ? -12 2.975 -2.92 1 88.94 106 ALA A CA 1
ATOM 769 C C . ALA A 1 106 ? -13.25 3.037 -3.797 1 88.94 106 ALA A C 1
ATOM 771 O O . ALA A 1 106 ? -13.156 2.902 -5.02 1 88.94 106 ALA A O 1
ATOM 772 N N . LEU A 1 107 ? -14.289 3.273 -3.166 1 84.25 107 LEU A N 1
ATOM 773 C CA . LEU A 1 107 ? -15.555 3.316 -3.885 1 84.25 107 LEU A CA 1
ATOM 774 C C . LEU A 1 107 ? -15.734 4.648 -4.602 1 84.25 107 LEU A C 1
ATOM 776 O O . LEU A 1 107 ? -16.406 4.723 -5.633 1 84.25 107 LEU A O 1
ATOM 780 N N . ARG A 1 108 ? -15.203 5.676 -4.133 1 77.88 108 ARG A N 1
ATOM 781 C CA . ARG A 1 108 ? -15.336 7.023 -4.684 1 77.88 108 ARG A CA 1
ATOM 782 C C . ARG A 1 108 ? -14.469 7.191 -5.926 1 77.88 108 ARG A C 1
ATOM 784 O O . ARG A 1 108 ? -14.883 7.844 -6.891 1 77.88 108 ARG A O 1
ATOM 791 N N . GLU A 1 109 ? -13.289 6.75 -5.934 1 69.06 109 GLU A N 1
ATOM 792 C CA . GLU A 1 109 ? -12.297 7.059 -6.953 1 69.06 109 GLU A CA 1
ATOM 793 C C . GLU A 1 109 ? -12.562 6.285 -8.242 1 69.06 109 GLU A C 1
ATOM 795 O O . GLU A 1 109 ? -11.781 6.359 -9.188 1 69.06 109 GLU A O 1
ATOM 800 N N . GLY A 1 110 ? -13.766 5.773 -8.336 1 68.75 110 GLY A N 1
ATOM 801 C CA . GLY A 1 110 ? -14.109 5.141 -9.602 1 68.75 110 GLY A CA 1
ATOM 802 C C . GLY A 1 110 ? -13.367 3.844 -9.844 1 68.75 110 GLY A C 1
ATOM 803 O O . GLY A 1 110 ? -13.227 3.404 -10.984 1 68.75 110 GLY A O 1
ATOM 804 N N . HIS A 1 111 ? -12.805 3.402 -8.961 1 72.12 111 HIS A N 1
ATOM 805 C CA . HIS A 1 111 ? -12.078 2.156 -9.195 1 72.12 111 HIS A CA 1
ATOM 806 C C . HIS A 1 111 ? -13.023 0.96 -9.188 1 72.12 111 HIS A C 1
ATOM 808 O O . HIS A 1 111 ? -12.609 -0.167 -9.461 1 72.12 111 HIS A O 1
ATOM 814 N N . VAL A 1 112 ? -14.281 1.269 -8.875 1 74.75 112 VAL A N 1
ATOM 815 C CA . VAL A 1 112 ? -15.336 0.259 -8.883 1 74.75 112 VAL A CA 1
ATOM 816 C C . VAL A 1 112 ? -16.484 0.72 -9.773 1 74.75 112 VAL A C 1
ATOM 818 O O . VAL A 1 112 ? -16.984 1.841 -9.625 1 74.75 112 VAL A O 1
ATOM 821 N N . SER A 1 113 ? -16.656 -0.056 -10.836 1 75.5 113 SER A N 1
ATOM 822 C CA . SER A 1 113 ? -17.781 0.261 -11.727 1 75.5 113 SER A CA 1
ATOM 823 C C . SER A 1 113 ? -19.109 0.231 -10.977 1 75.5 113 SER A C 1
ATOM 825 O O . SER A 1 113 ? -19.172 -0.26 -9.844 1 75.5 113 SER A O 1
ATOM 827 N N . LYS A 1 114 ? -20.203 0.858 -11.617 1 75.5 114 LYS A N 1
ATOM 828 C CA . LYS A 1 114 ? -21.547 0.824 -11.047 1 75.5 114 LYS A CA 1
ATOM 829 C C . LYS A 1 114 ? -22 -0.611 -10.805 1 75.5 114 LYS A C 1
ATOM 831 O O . LYS A 1 114 ? -22.625 -0.908 -9.789 1 75.5 114 LYS A O 1
ATOM 836 N N . LYS A 1 115 ? -21.703 -1.414 -11.789 1 78.75 115 LYS A N 1
ATOM 837 C CA . LYS A 1 115 ? -22.062 -2.824 -11.664 1 78.75 115 LYS A CA 1
ATOM 838 C C . LYS A 1 115 ? -21.328 -3.473 -10.484 1 78.75 115 LYS A C 1
ATOM 840 O O . LYS A 1 115 ? -21.953 -4.199 -9.703 1 78.75 115 LYS A O 1
ATOM 845 N N . GLU A 1 116 ? -20.047 -3.139 -10.422 1 75.94 116 GLU A N 1
ATOM 846 C CA . GLU A 1 116 ? -19.25 -3.701 -9.328 1 75.94 116 GLU A CA 1
ATOM 847 C C . GLU A 1 116 ? -19.734 -3.184 -7.977 1 75.94 116 GLU A C 1
ATOM 849 O O . GLU A 1 116 ? -19.766 -3.93 -6.996 1 75.94 116 GLU A O 1
ATOM 854 N N . ARG A 1 117 ? -20.047 -1.948 -7.922 1 75.81 117 ARG A N 1
ATOM 855 C CA . ARG A 1 117 ? -20.594 -1.37 -6.699 1 75.81 117 ARG A CA 1
ATOM 856 C C . ARG A 1 117 ? -21.859 -2.105 -6.262 1 75.81 117 ARG A C 1
ATOM 858 O O . ARG A 1 117 ? -22.031 -2.389 -5.074 1 75.81 117 ARG A O 1
ATOM 865 N N . ALA A 1 118 ? -22.719 -2.328 -7.184 1 76.94 118 ALA A N 1
ATOM 866 C CA . ALA A 1 118 ? -23.953 -3.047 -6.902 1 76.94 118 ALA A CA 1
ATOM 867 C C . ALA A 1 118 ? -23.672 -4.445 -6.363 1 76.94 118 ALA A C 1
ATOM 869 O O . ALA A 1 118 ? -24.359 -4.926 -5.461 1 76.94 118 ALA A O 1
ATOM 870 N N . GLU A 1 119 ? -22.672 -5.035 -6.91 1 76.88 119 GLU A N 1
ATOM 871 C CA . GLU A 1 119 ? -22.281 -6.367 -6.453 1 76.88 119 GLU A CA 1
ATOM 872 C C . GLU A 1 119 ? -21.75 -6.328 -5.02 1 76.88 119 GLU A C 1
ATOM 874 O O . GLU A 1 119 ? -22.062 -7.211 -4.215 1 76.88 119 GLU A O 1
ATOM 879 N N . ILE A 1 120 ? -21.016 -5.344 -4.738 1 76.62 120 ILE A N 1
ATOM 880 C CA . ILE A 1 120 ? -20.453 -5.184 -3.398 1 76.62 120 ILE A CA 1
ATOM 881 C C . ILE A 1 120 ? -21.594 -4.949 -2.4 1 76.62 120 ILE A C 1
ATOM 883 O O . ILE A 1 120 ? -21.594 -5.523 -1.309 1 76.62 120 ILE A O 1
ATOM 887 N N . GLU A 1 121 ? -22.484 -4.133 -2.82 1 74.88 121 GLU A N 1
ATOM 888 C CA . GLU A 1 121 ? -23.641 -3.859 -1.976 1 74.88 121 GLU A CA 1
ATOM 889 C C . GLU A 1 121 ? -24.422 -5.141 -1.667 1 74.88 121 GLU A C 1
ATOM 891 O O . GLU A 1 121 ? -24.828 -5.367 -0.525 1 74.88 121 GLU A O 1
ATOM 896 N N . ALA A 1 122 ? -24.609 -5.848 -2.691 1 75.94 122 ALA A N 1
ATOM 897 C CA . ALA A 1 122 ? -25.344 -7.098 -2.539 1 75.94 122 ALA A CA 1
ATOM 898 C C . ALA A 1 122 ? -24.625 -8.047 -1.584 1 75.94 122 ALA A C 1
ATOM 900 O O . ALA A 1 122 ? -25.266 -8.711 -0.761 1 75.94 122 ALA A O 1
ATOM 901 N N . LEU A 1 123 ? -23.391 -8.062 -1.681 1 72.5 123 LEU A N 1
ATOM 902 C CA . LEU A 1 123 ? -22.594 -8.938 -0.828 1 72.5 123 LEU A CA 1
ATOM 903 C C . LEU A 1 123 ? -22.656 -8.469 0.624 1 72.5 123 LEU A C 1
ATOM 905 O O . LEU A 1 123 ? -22.672 -9.297 1.543 1 72.5 123 LEU A O 1
ATOM 909 N N . LEU A 1 124 ? -22.703 -7.227 0.776 1 72.75 124 LEU A N 1
ATOM 910 C CA . LEU A 1 124 ? -22.766 -6.645 2.111 1 72.75 124 LEU A CA 1
ATOM 911 C C . LEU A 1 124 ? -24.125 -6.906 2.754 1 72.75 124 LEU A C 1
ATOM 913 O O . LEU A 1 124 ? -24.219 -7.137 3.961 1 72.75 124 LEU A O 1
ATOM 917 N N . ARG A 1 125 ? -25.109 -6.793 1.92 1 68.62 125 ARG A N 1
ATOM 918 C CA . ARG A 1 125 ? -26.469 -7.016 2.402 1 68.62 125 ARG A CA 1
ATOM 919 C C . ARG A 1 125 ? -26.672 -8.469 2.838 1 68.62 125 ARG A C 1
ATOM 921 O O . ARG A 1 125 ? -27.359 -8.734 3.826 1 68.62 125 ARG A O 1
ATOM 928 N N . ASP A 1 126 ? -26 -9.266 2.074 1 64.62 126 ASP A N 1
ATOM 929 C CA . ASP A 1 126 ? -26.234 -10.688 2.291 1 64.62 126 ASP A CA 1
ATOM 930 C C . ASP A 1 126 ? -25.281 -11.25 3.336 1 64.62 126 ASP A C 1
ATOM 932 O O . ASP A 1 126 ? -25.359 -12.43 3.688 1 64.62 126 ASP A O 1
ATOM 936 N N . ASP A 1 127 ? -24.578 -10.328 4.035 1 58.44 127 ASP A N 1
ATOM 937 C CA . ASP A 1 127 ? -23.578 -10.781 5.004 1 58.44 127 ASP A CA 1
ATOM 938 C C . ASP A 1 127 ? -22.688 -11.867 4.414 1 58.44 127 ASP A C 1
ATOM 940 O O . ASP A 1 127 ? -22.328 -12.828 5.102 1 58.44 127 ASP A O 1
ATOM 944 N N . LYS A 1 128 ? -22.688 -12 3.123 1 54.28 128 LYS A N 1
ATOM 945 C CA . LYS A 1 128 ? -21.969 -13.109 2.502 1 54.28 128 LYS A CA 1
ATOM 946 C C . LYS A 1 128 ? -20.469 -12.828 2.447 1 54.28 128 LYS A C 1
ATOM 948 O O . LYS A 1 128 ? -19.719 -13.539 1.766 1 54.28 128 LYS A O 1
ATOM 953 N N . LEU A 1 129 ? -20.109 -11.891 3.215 1 55.78 129 LEU A N 1
ATOM 954 C CA . LEU A 1 129 ? -18.656 -11.734 3.225 1 55.78 129 LEU A CA 1
ATOM 955 C C . LEU A 1 129 ? -18.016 -12.672 4.246 1 55.78 129 LEU A C 1
ATOM 957 O O . LEU A 1 129 ? -18.547 -12.844 5.352 1 55.78 129 LEU A O 1
ATOM 961 N N . MET B 1 1 ? 17.891 23.75 -16.188 1 28.44 1 MET B N 1
ATOM 962 C CA . MET B 1 1 ? 17.562 22.328 -16.219 1 28.44 1 MET B CA 1
ATOM 963 C C . MET B 1 1 ? 16.531 22 -15.141 1 28.44 1 MET B C 1
ATOM 965 O O . MET B 1 1 ? 16.875 21.859 -13.961 1 28.44 1 MET B O 1
ATOM 969 N N 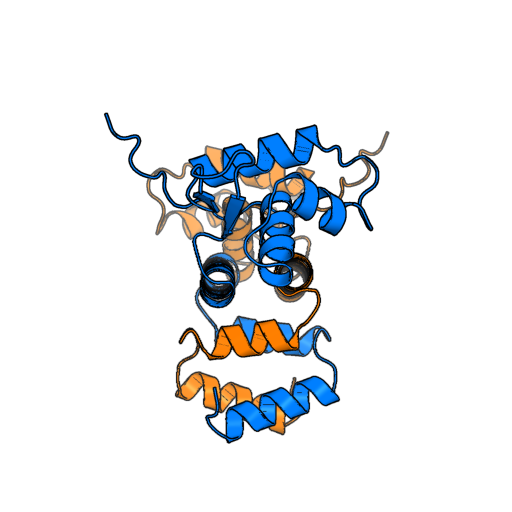. THR B 1 2 ? 15.406 22.516 -15.156 1 29.8 2 THR B N 1
ATOM 970 C CA . THR B 1 2 ? 14.352 22.438 -14.148 1 29.8 2 THR B CA 1
ATOM 971 C C . THR B 1 2 ? 14.078 20.969 -13.781 1 29.8 2 THR B C 1
ATOM 973 O O . THR B 1 2 ? 14 20.109 -14.648 1 29.8 2 THR B O 1
ATOM 976 N N . VAL B 1 3 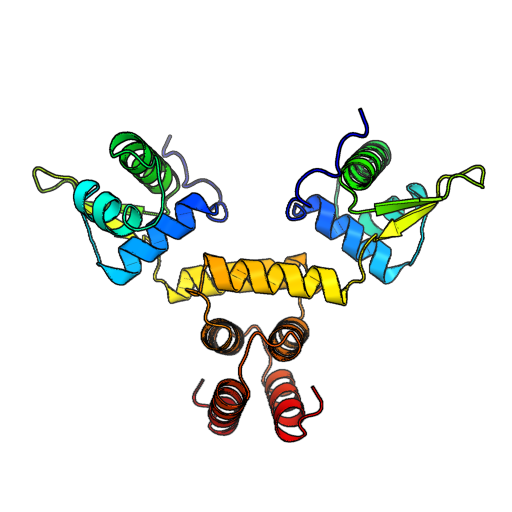? 14.766 20.516 -12.781 1 36.47 3 VAL B N 1
ATOM 977 C CA . VAL B 1 3 ? 14.594 19.125 -12.336 1 36.47 3 VAL B CA 1
ATOM 978 C C . VAL B 1 3 ? 13.125 18.734 -12.438 1 36.47 3 VAL B C 1
ATOM 980 O O . VAL B 1 3 ? 12.25 19.422 -11.906 1 36.47 3 VAL B O 1
ATOM 983 N N . SER B 1 4 ? 12.672 18.469 -13.625 1 37.75 4 SER B N 1
ATOM 984 C CA . SER B 1 4 ? 11.352 17.922 -13.906 1 37.75 4 SER B CA 1
ATOM 985 C C . SER B 1 4 ? 10.852 17.062 -12.75 1 37.75 4 SER B C 1
ATOM 987 O O . SER B 1 4 ? 11.617 16.297 -12.172 1 37.75 4 SER B O 1
ATOM 989 N N . PRO B 1 5 ? 9.891 17.562 -12.102 1 40.56 5 PRO B N 1
ATOM 990 C CA . PRO B 1 5 ? 9.391 16.844 -10.93 1 40.56 5 PRO B CA 1
ATOM 991 C C . PRO B 1 5 ? 9.383 15.328 -11.133 1 40.56 5 PRO B C 1
ATOM 993 O O . PRO B 1 5 ? 8.992 14.852 -12.203 1 40.56 5 PRO B O 1
ATOM 996 N N . SER B 1 6 ? 10.414 14.664 -10.812 1 43.47 6 SER B N 1
ATOM 997 C CA . SER B 1 6 ? 10.602 13.219 -10.734 1 43.47 6 SER B CA 1
ATOM 998 C C . SER B 1 6 ? 9.281 12.508 -10.484 1 43.47 6 SER B C 1
ATOM 1000 O O . SER B 1 6 ? 8.328 13.102 -9.984 1 43.47 6 SER B O 1
ATOM 1002 N N . ALA B 1 7 ? 8.953 11.484 -11.219 1 43.41 7 ALA B N 1
ATOM 1003 C CA . ALA B 1 7 ? 7.844 10.547 -11.125 1 43.41 7 ALA B CA 1
ATOM 1004 C C . ALA B 1 7 ? 7.367 10.414 -9.68 1 43.41 7 ALA B C 1
ATOM 1006 O O . ALA B 1 7 ? 8.18 10.266 -8.758 1 43.41 7 ALA B O 1
ATOM 1007 N N . THR B 1 8 ? 6.402 11.398 -9.273 1 50.31 8 THR B N 1
ATOM 1008 C CA . THR B 1 8 ? 5.828 11.414 -7.934 1 50.31 8 THR B CA 1
ATOM 1009 C C . THR B 1 8 ? 5.848 10.023 -7.32 1 50.31 8 THR B C 1
ATOM 1011 O O . THR B 1 8 ? 5.102 9.141 -7.75 1 50.31 8 THR B O 1
ATOM 1014 N N . ALA B 1 9 ? 7.012 9.68 -6.902 1 60.16 9 ALA B N 1
ATOM 1015 C CA . ALA B 1 9 ? 7.262 8.414 -6.211 1 60.16 9 ALA B CA 1
ATOM 1016 C C . ALA B 1 9 ? 6.254 8.188 -5.094 1 60.16 9 ALA B C 1
ATOM 1018 O O . ALA B 1 9 ? 5.75 9.141 -4.496 1 60.16 9 ALA B O 1
ATOM 1019 N N . LYS B 1 10 ? 5.715 7.152 -4.941 1 77.75 10 LYS B N 1
ATOM 1020 C CA . LYS B 1 10 ? 4.848 6.73 -3.842 1 77.75 10 LYS B CA 1
ATOM 1021 C C . LYS B 1 10 ? 5.488 7.043 -2.49 1 77.75 10 LYS B C 1
ATOM 1023 O O . LYS B 1 10 ? 6.672 6.77 -2.279 1 77.75 10 LYS B O 1
ATOM 1028 N N . PRO B 1 11 ? 4.746 7.859 -1.723 1 90.69 11 PRO B N 1
ATOM 1029 C CA . PRO B 1 11 ? 5.305 8.195 -0.412 1 90.69 11 PRO B CA 1
ATOM 1030 C C . PRO B 1 11 ? 5.703 6.965 0.397 1 90.69 11 PRO B C 1
ATOM 1032 O O . PRO B 1 11 ? 5.016 5.941 0.344 1 90.69 11 PRO B O 1
ATOM 1035 N N . THR B 1 12 ? 6.832 7.105 1.013 1 89.62 12 THR B N 1
ATOM 1036 C CA . THR B 1 12 ? 7.25 6.07 1.95 1 89.62 12 THR B CA 1
ATOM 1037 C C . THR B 1 12 ? 6.418 6.129 3.227 1 89.62 12 THR B C 1
ATOM 1039 O O . THR B 1 12 ? 5.605 7.039 3.406 1 89.62 12 THR B O 1
ATOM 1042 N N . SER B 1 13 ? 6.598 5.18 4.152 1 90.06 13 SER B N 1
ATOM 1043 C CA . SER B 1 13 ? 5.875 5.137 5.418 1 90.06 13 SER B CA 1
ATOM 1044 C C . SER B 1 13 ? 6.145 6.383 6.254 1 90.06 13 SER B C 1
ATOM 1046 O O . SER B 1 13 ? 5.219 6.988 6.793 1 90.06 13 SER B O 1
ATOM 1048 N N . ALA B 1 14 ? 7.398 6.762 6.293 1 91.12 14 ALA B N 1
ATOM 1049 C CA . ALA B 1 14 ? 7.773 7.945 7.062 1 91.12 14 ALA B CA 1
ATOM 1050 C C . ALA B 1 14 ? 7.152 9.203 6.465 1 91.12 14 ALA B C 1
ATOM 1052 O O . ALA B 1 14 ? 6.703 10.086 7.199 1 91.12 14 ALA B O 1
ATOM 1053 N N . GLU B 1 15 ? 7.109 9.258 5.211 1 95.44 15 GLU B N 1
ATOM 1054 C CA . GLU B 1 15 ? 6.523 10.406 4.523 1 95.44 15 GLU B CA 1
ATOM 1055 C C . GLU B 1 15 ? 5.016 10.469 4.742 1 95.44 15 GLU B C 1
ATOM 1057 O O . GLU B 1 15 ? 4.453 11.555 4.902 1 95.44 15 GLU B O 1
ATOM 1062 N N . LEU B 1 16 ? 4.457 9.312 4.766 1 94.44 16 LEU B N 1
ATOM 1063 C CA . LEU B 1 16 ? 3.021 9.25 5.023 1 94.44 16 LEU B CA 1
ATOM 1064 C C . LEU B 1 16 ? 2.701 9.75 6.43 1 94.44 16 LEU B C 1
ATOM 1066 O O . LEU B 1 16 ? 1.671 10.391 6.645 1 94.44 16 LEU B O 1
ATOM 1070 N N . ASP B 1 17 ? 3.543 9.492 7.344 1 93 17 ASP B N 1
ATOM 1071 C CA . ASP B 1 17 ? 3.363 10 8.695 1 93 17 ASP B CA 1
ATOM 1072 C C . ASP B 1 17 ? 3.355 11.531 8.711 1 93 17 ASP B C 1
ATOM 1074 O O . ASP B 1 17 ? 2.529 12.141 9.391 1 93 17 ASP B O 1
ATOM 1078 N N . VAL B 1 18 ? 4.27 12.031 7.992 1 95.69 18 VAL B N 1
ATOM 1079 C CA . VAL B 1 18 ? 4.348 13.484 7.902 1 95.69 18 VAL B CA 1
ATOM 1080 C C . VAL B 1 18 ? 3.082 14.031 7.242 1 95.69 18 VAL B C 1
ATOM 1082 O O . VAL B 1 18 ? 2.506 15.016 7.715 1 95.69 18 VAL B O 1
ATOM 1085 N N . LEU B 1 19 ? 2.674 13.406 6.152 1 96.56 19 LEU B N 1
ATOM 1086 C CA . LEU B 1 19 ? 1.471 13.836 5.449 1 96.56 19 LEU B CA 1
ATOM 1087 C C . LEU B 1 19 ? 0.253 13.766 6.363 1 96.56 19 LEU B C 1
ATOM 1089 O O . LEU B 1 19 ? -0.573 14.68 6.379 1 96.56 19 LEU B O 1
ATOM 1093 N N . GLN B 1 20 ? 0.21 12.727 7.105 1 93.44 20 GLN B N 1
ATOM 1094 C CA . GLN B 1 20 ? -0.898 12.578 8.047 1 93.44 20 GLN B CA 1
ATOM 1095 C C . GLN B 1 20 ? -0.915 13.719 9.062 1 93.44 20 GLN B C 1
ATOM 1097 O O . GLN B 1 20 ? -1.972 14.281 9.352 1 93.44 20 GLN B O 1
ATOM 1102 N N . ALA B 1 21 ? 0.204 14.023 9.602 1 93.94 21 ALA B N 1
ATOM 1103 C CA . ALA B 1 21 ? 0.3 15.141 10.539 1 93.94 21 ALA B CA 1
ATOM 1104 C C . ALA B 1 21 ? -0.147 16.438 9.891 1 93.94 21 ALA B C 1
ATOM 1106 O O . ALA B 1 21 ? -0.888 17.219 10.492 1 93.94 21 ALA B O 1
ATOM 1107 N N . LEU B 1 22 ? 0.228 16.688 8.672 1 96.31 22 LEU B N 1
ATOM 1108 C CA . LEU B 1 22 ? -0.102 17.922 7.965 1 96.31 22 LEU B CA 1
ATOM 1109 C C . LEU B 1 22 ? -1.588 17.984 7.629 1 96.31 22 LEU B C 1
ATOM 1111 O O . LEU B 1 22 ? -2.184 19.062 7.594 1 96.31 22 LEU B O 1
ATOM 1115 N N . TRP B 1 23 ? -2.133 16.844 7.363 1 93.5 23 TRP B N 1
ATOM 1116 C CA . TRP B 1 23 ? -3.564 16.812 7.078 1 93.5 23 TRP B CA 1
ATOM 1117 C C . TRP B 1 23 ? -4.375 17.125 8.328 1 93.5 23 TRP B C 1
ATOM 1119 O O . TRP B 1 23 ? -5.449 17.719 8.25 1 93.5 23 TRP B O 1
ATOM 1129 N N . GLU B 1 24 ? -3.875 16.781 9.383 1 91.06 24 GLU B N 1
ATOM 1130 C CA . GLU B 1 24 ? -4.555 17.016 10.656 1 91.06 24 GLU B CA 1
ATOM 1131 C C . GLU B 1 24 ? -4.344 18.453 11.141 1 91.06 24 GLU B C 1
ATOM 1133 O O . GLU B 1 24 ? -5.273 19.094 11.633 1 91.06 24 GLU B O 1
ATOM 1138 N N . THR B 1 25 ? -3.174 18.969 10.961 1 92.44 25 THR B N 1
ATOM 1139 C CA . THR B 1 25 ? -2.816 20.281 11.523 1 92.44 25 THR B CA 1
ATOM 1140 C C . THR B 1 25 ? -3.01 21.375 10.492 1 92.44 25 THR B C 1
ATOM 1142 O O . THR B 1 25 ? -3.195 22.547 10.844 1 92.44 25 THR B O 1
ATOM 1145 N N . GLY B 1 26 ? -3.072 21.031 9.188 1 94.75 26 GLY B N 1
ATOM 1146 C CA . GLY B 1 26 ? -2.947 22.031 8.141 1 94.75 26 GLY B CA 1
ATOM 1147 C C . GLY B 1 26 ? -1.514 22.469 7.906 1 94.75 26 GLY B C 1
ATOM 1148 O O . GLY B 1 26 ? -0.575 21.812 8.359 1 94.75 26 GLY B O 1
ATOM 1149 N N . PRO B 1 27 ? -1.373 23.5 7.09 1 96.62 27 PRO B N 1
ATOM 1150 C CA . PRO B 1 27 ? -0.016 24.016 6.895 1 96.62 27 PRO B CA 1
ATOM 1151 C C . PRO B 1 27 ? 0.716 24.266 8.211 1 96.62 27 PRO B C 1
ATOM 1153 O O . PRO B 1 27 ? 0.137 24.828 9.148 1 96.62 27 PRO B O 1
ATOM 1156 N N . ALA B 1 28 ? 1.969 23.797 8.305 1 96.81 28 ALA B N 1
ATOM 1157 C CA . ALA B 1 28 ? 2.652 23.828 9.602 1 96.81 28 ALA B CA 1
ATOM 1158 C C . ALA B 1 28 ? 4.164 23.938 9.414 1 96.81 28 ALA B C 1
ATOM 1160 O O . ALA B 1 28 ? 4.695 23.594 8.359 1 96.81 28 ALA B O 1
ATOM 1161 N N . THR B 1 29 ? 4.793 24.438 10.453 1 96.62 29 THR B N 1
ATOM 1162 C CA . THR B 1 29 ? 6.25 24.469 10.492 1 96.62 29 THR B CA 1
ATOM 1163 C C . THR B 1 29 ? 6.812 23.094 10.867 1 96.62 29 THR B C 1
ATOM 1165 O O . THR B 1 29 ? 6.078 22.219 11.328 1 96.62 29 THR B O 1
ATOM 1168 N N . VAL B 1 30 ? 8.094 22.969 10.617 1 96.31 30 VAL B N 1
ATOM 1169 C CA . VAL B 1 30 ? 8.773 21.734 10.992 1 96.31 30 VAL B CA 1
ATOM 1170 C C . VAL B 1 30 ? 8.578 21.469 12.484 1 96.31 30 VAL B C 1
ATOM 1172 O O . VAL B 1 30 ? 8.336 20.328 12.891 1 96.31 30 VAL B O 1
ATOM 1175 N N . LYS B 1 31 ? 8.641 22.469 13.297 1 94.81 31 LYS B N 1
ATOM 1176 C CA . LYS B 1 31 ? 8.4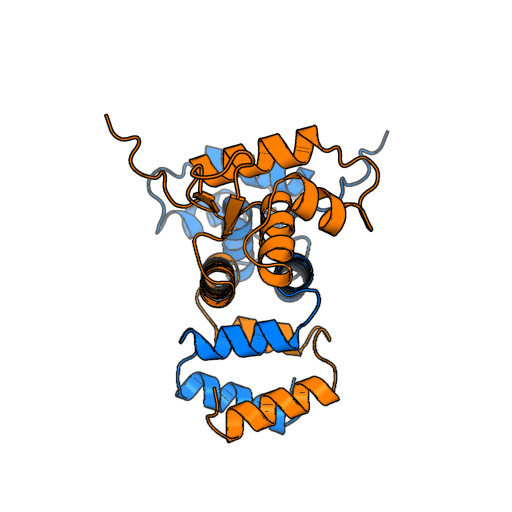77 22.359 14.75 1 94.81 31 LYS B CA 1
ATOM 1177 C C . LYS B 1 31 ? 7.102 21.797 15.102 1 94.81 31 LYS B C 1
ATOM 1179 O O . LYS B 1 31 ? 6.988 20.906 15.945 1 94.81 31 LYS B O 1
ATOM 1184 N N . GLN B 1 32 ? 6.137 22.297 14.438 1 95 32 GLN B N 1
ATOM 1185 C CA . GLN B 1 32 ? 4.762 21.875 14.688 1 95 32 GLN B CA 1
ATOM 1186 C C . GLN B 1 32 ? 4.547 20.438 14.242 1 95 32 GLN B C 1
ATOM 1188 O O . GLN B 1 32 ? 3.891 19.656 14.938 1 95 32 GLN B O 1
ATOM 1193 N N . VAL B 1 33 ? 5.035 20.078 13.086 1 96.12 33 VAL B N 1
ATOM 1194 C CA . VAL B 1 33 ? 4.91 18.719 12.586 1 96.12 33 VAL B CA 1
ATOM 1195 C C . VAL B 1 33 ? 5.645 17.75 13.523 1 96.12 33 VAL B C 1
ATOM 1197 O O . VAL B 1 33 ? 5.133 16.688 13.844 1 96.12 33 VAL B O 1
ATOM 1200 N N . HIS B 1 34 ? 6.844 18.188 13.961 1 95.75 34 HIS B N 1
ATOM 1201 C CA . HIS B 1 34 ? 7.625 17.375 14.898 1 95.75 34 HIS B CA 1
ATOM 1202 C C . HIS B 1 34 ? 6.848 17.125 16.188 1 95.75 34 HIS B C 1
ATOM 1204 O O . HIS B 1 34 ? 6.805 15.992 16.672 1 95.75 34 HIS B O 1
ATOM 1210 N N . ALA B 1 35 ? 6.238 18.125 16.734 1 93.69 35 ALA B N 1
ATOM 1211 C CA . ALA B 1 35 ? 5.453 18.016 17.953 1 93.69 35 ALA B CA 1
ATOM 1212 C C . ALA B 1 35 ? 4.273 17.062 17.766 1 93.69 35 ALA B C 1
ATOM 1214 O O . ALA B 1 35 ? 3.967 16.266 18.656 1 93.69 35 ALA B O 1
ATOM 1215 N N . ALA B 1 36 ? 3.658 17.172 16.641 1 92.06 36 ALA B N 1
ATOM 1216 C CA . ALA B 1 36 ? 2.496 16.344 16.328 1 92.06 36 ALA B CA 1
ATOM 1217 C C . ALA B 1 36 ? 2.891 14.867 16.219 1 92.06 36 ALA B C 1
ATOM 1219 O O . ALA B 1 36 ? 2.131 13.984 16.609 1 92.06 36 ALA B O 1
ATOM 1220 N N . MET B 1 37 ? 4.066 14.578 15.672 1 91 37 MET B N 1
ATOM 1221 C CA . MET B 1 37 ? 4.516 13.211 15.422 1 91 37 MET B CA 1
ATOM 1222 C C . MET B 1 37 ? 5.172 12.617 16.656 1 91 37 MET B C 1
ATOM 1224 O O . MET B 1 37 ? 5.219 11.398 16.828 1 91 37 MET B O 1
ATOM 1228 N N . ALA B 1 38 ? 5.809 13.375 17.469 1 83.19 38 ALA B N 1
ATOM 1229 C CA . ALA B 1 38 ? 6.621 12.953 18.609 1 83.19 38 ALA B CA 1
ATOM 1230 C C . ALA B 1 38 ? 5.77 12.227 19.641 1 83.19 38 ALA B C 1
ATOM 1232 O O . ALA B 1 38 ? 6.281 11.391 20.391 1 83.19 38 ALA B O 1
ATOM 1233 N N . ALA B 1 39 ? 4.594 12.43 19.734 1 71.5 39 ALA B N 1
ATOM 1234 C CA . ALA B 1 39 ? 3.762 11.789 20.75 1 71.5 39 ALA B CA 1
ATOM 1235 C C . ALA B 1 39 ? 3.791 10.266 20.594 1 71.5 39 ALA B C 1
ATOM 1237 O O . ALA B 1 39 ? 3.604 9.539 21.578 1 71.5 39 ALA B O 1
ATOM 1238 N N . GLY B 1 40 ? 4.43 9.734 19.562 1 64.12 40 GLY B N 1
ATOM 1239 C CA . GLY B 1 40 ? 4.336 8.297 19.391 1 64.12 40 GLY B CA 1
ATOM 1240 C C . GLY B 1 40 ? 5.629 7.672 18.891 1 64.12 40 GLY B C 1
ATOM 1241 O O . GLY B 1 40 ? 5.691 6.461 18.656 1 64.12 40 GLY B O 1
ATOM 1242 N N . ARG B 1 41 ? 6.594 8.398 18.688 1 72.56 41 ARG B N 1
ATOM 1243 C CA . ARG B 1 41 ? 7.816 7.855 18.109 1 72.56 41 ARG B CA 1
ATOM 1244 C C . ARG B 1 41 ? 9.039 8.297 18.891 1 72.56 41 ARG B C 1
ATOM 1246 O O . ARG B 1 41 ? 9.484 9.438 18.781 1 72.56 41 ARG B O 1
ATOM 1253 N N . ASP B 1 42 ? 9.523 7.332 19.625 1 74.19 42 ASP B N 1
ATOM 1254 C CA . ASP B 1 42 ? 10.734 7.605 20.391 1 74.19 42 ASP B CA 1
ATOM 1255 C C . ASP B 1 42 ? 11.938 7.777 19.469 1 74.19 42 ASP B C 1
ATOM 1257 O O . ASP B 1 42 ? 12.062 7.07 18.469 1 74.19 42 ASP B O 1
ATOM 1261 N N . GLY B 1 43 ? 12.562 8.898 19.516 1 84.19 43 GLY B N 1
ATOM 1262 C CA . GLY B 1 43 ? 13.812 9.078 18.797 1 84.19 43 GLY B CA 1
ATOM 1263 C C . GLY B 1 43 ? 13.688 9.992 17.594 1 84.19 43 GLY B C 1
ATOM 1264 O O . GLY B 1 43 ? 14.68 10.336 16.953 1 84.19 43 GLY B O 1
ATOM 1265 N N . LEU B 1 44 ? 12.484 10.25 17.375 1 88.12 44 LEU B N 1
ATOM 1266 C CA . LEU B 1 44 ? 12.297 11.172 16.266 1 88.12 44 LEU B CA 1
ATOM 1267 C C . LEU B 1 44 ? 12.75 12.578 16.641 1 88.12 44 LEU B C 1
ATOM 1269 O O . LEU B 1 44 ? 12.141 13.219 17.5 1 88.12 44 LEU B O 1
ATOM 1273 N N . THR B 1 45 ? 13.844 13.102 16.031 1 92.69 45 THR B N 1
ATOM 1274 C CA . THR B 1 45 ? 14.383 14.422 16.344 1 92.69 45 THR B CA 1
ATOM 1275 C C . THR B 1 45 ? 13.844 15.469 15.383 1 92.69 45 THR B C 1
ATOM 1277 O O . THR B 1 45 ? 13.344 15.133 14.305 1 92.69 45 THR B O 1
ATOM 1280 N N . TYR B 1 46 ? 14.016 16.625 15.898 1 94.44 46 TYR B N 1
ATOM 1281 C CA . TYR B 1 46 ? 13.68 17.75 15.031 1 94.44 46 TYR B CA 1
ATOM 1282 C C . TYR B 1 46 ? 14.461 17.672 13.719 1 94.44 46 TYR B C 1
ATOM 1284 O O . TYR B 1 46 ? 13.891 17.891 12.648 1 94.44 46 TYR B O 1
ATOM 1292 N N . ALA B 1 47 ? 15.609 17.344 13.727 1 95.12 47 ALA B N 1
ATOM 1293 C CA . ALA B 1 47 ? 16.484 17.297 12.555 1 95.12 47 ALA B CA 1
ATOM 1294 C C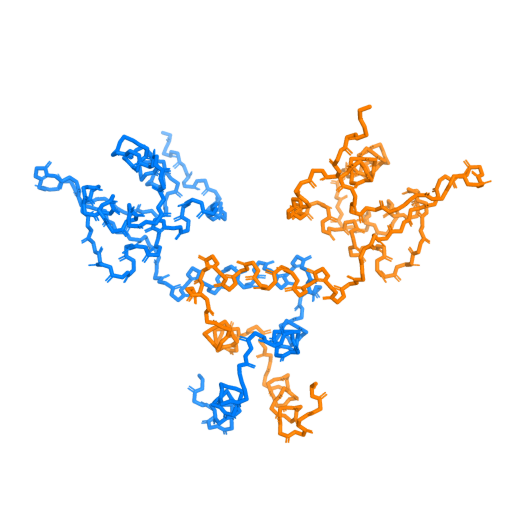 . ALA B 1 47 ? 16.016 16.234 11.562 1 95.12 47 ALA B C 1
ATOM 1296 O O . ALA B 1 47 ? 16.062 16.453 10.352 1 95.12 47 ALA B O 1
ATOM 1297 N N . ASN B 1 48 ? 15.508 15.109 12.047 1 95.88 48 ASN B N 1
ATOM 1298 C CA . ASN B 1 48 ? 14.961 14.062 11.188 1 95.88 48 ASN B CA 1
ATOM 1299 C C . ASN B 1 48 ? 13.742 14.555 10.406 1 95.88 48 ASN B C 1
ATOM 1301 O O . ASN B 1 48 ? 13.641 14.32 9.203 1 95.88 48 ASN B O 1
ATOM 1305 N N . VAL B 1 49 ? 12.922 15.227 11.18 1 96.44 49 VAL B N 1
ATOM 1306 C CA . VAL B 1 49 ? 11.688 15.711 10.57 1 96.44 49 VAL B CA 1
ATOM 1307 C C . VAL B 1 49 ? 12.008 16.812 9.562 1 96.44 49 VAL B C 1
ATOM 1309 O O . VAL B 1 49 ? 11.445 16.828 8.461 1 96.44 49 VAL B O 1
ATOM 1312 N N . LEU B 1 50 ? 12.93 17.656 9.914 1 96.5 50 LEU B N 1
ATOM 1313 C CA . LEU B 1 50 ? 13.344 18.719 9.016 1 96.5 50 LEU B CA 1
ATOM 1314 C C . LEU B 1 50 ? 13.875 18.156 7.707 1 96.5 50 LEU B C 1
ATOM 1316 O O . LEU B 1 50 ? 13.43 18.547 6.625 1 96.5 50 LEU B O 1
ATOM 1320 N N . ARG B 1 51 ? 14.703 17.266 7.77 1 97.38 51 ARG B N 1
ATOM 1321 C CA . ARG B 1 51 ? 15.297 16.656 6.59 1 97.38 51 ARG B CA 1
ATOM 1322 C C . ARG B 1 51 ? 14.234 15.938 5.758 1 97.38 51 ARG B C 1
ATOM 1324 O O . ARG B 1 51 ? 14.211 16.062 4.531 1 97.38 51 ARG B O 1
ATOM 1331 N N . LEU B 1 52 ? 13.445 15.234 6.434 1 97.06 52 LEU B N 1
ATOM 1332 C CA . LEU B 1 52 ? 12.383 14.5 5.754 1 97.06 52 LEU B CA 1
ATOM 1333 C C . LEU B 1 52 ? 11.461 15.445 4.996 1 97.06 52 LEU B C 1
ATOM 1335 O O . LEU B 1 52 ? 11.141 15.203 3.83 1 97.06 52 LEU B O 1
ATOM 1339 N N . MET B 1 53 ? 11.117 16.484 5.605 1 97.69 53 MET B N 1
ATOM 1340 C CA . MET B 1 53 ? 10.203 17.453 4.977 1 97.69 53 MET B CA 1
ATOM 1341 C C . MET B 1 53 ? 10.891 18.156 3.809 1 97.69 53 MET B C 1
ATOM 1343 O O . MET B 1 53 ? 10.25 18.453 2.797 1 97.69 53 MET B O 1
ATOM 1347 N N . GLN B 1 54 ? 12.156 18.375 3.943 1 97.31 54 GLN B N 1
ATOM 1348 C CA . GLN B 1 54 ? 12.914 18.953 2.832 1 97.31 54 GLN B CA 1
ATOM 1349 C C . GLN B 1 54 ? 12.969 17.984 1.649 1 97.31 54 GLN B C 1
ATOM 1351 O O . GLN B 1 54 ? 12.773 18.391 0.502 1 97.31 54 GLN B O 1
ATOM 1356 N N . ILE B 1 55 ? 13.188 16.766 1.95 1 97.5 55 ILE B N 1
ATOM 1357 C CA . ILE B 1 55 ? 13.203 15.734 0.923 1 97.5 55 ILE B CA 1
ATOM 1358 C C . ILE B 1 55 ? 11.836 15.648 0.251 1 97.5 55 ILE B C 1
ATOM 1360 O O . ILE B 1 55 ? 11.742 15.586 -0.977 1 97.5 55 ILE B O 1
ATOM 1364 N N . MET B 1 56 ? 10.875 15.648 1.054 1 97.56 56 MET B N 1
ATOM 1365 C CA . MET B 1 56 ? 9.516 15.562 0.536 1 97.56 56 MET B CA 1
ATOM 1366 C C . MET B 1 56 ? 9.195 16.75 -0.357 1 97.56 56 MET B C 1
ATOM 1368 O O . MET B 1 56 ? 8.5 16.609 -1.3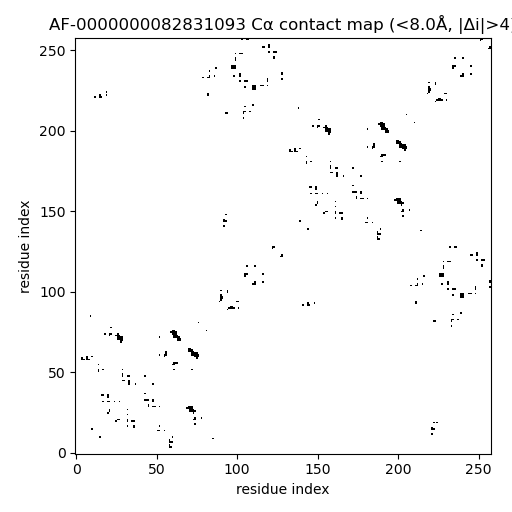64 1 97.56 56 MET B O 1
ATOM 1372 N N . HIS B 1 57 ? 9.633 17.891 0.013 1 97.19 57 HIS B N 1
ATOM 1373 C CA . HIS B 1 57 ? 9.461 19.078 -0.816 1 97.19 57 HIS B CA 1
ATOM 1374 C C . HIS B 1 57 ? 10.18 18.938 -2.152 1 97.19 57 HIS B C 1
ATOM 1376 O O . HIS B 1 57 ? 9.617 19.25 -3.203 1 97.19 57 HIS B O 1
ATOM 1382 N N . GLY B 1 58 ? 11.344 18.453 -2.02 1 96.12 58 GLY B N 1
ATOM 1383 C CA . GLY B 1 58 ? 12.102 18.188 -3.236 1 96.12 58 GLY B CA 1
ATOM 1384 C C . GLY B 1 58 ? 11.414 17.219 -4.176 1 96.12 58 GLY B C 1
ATOM 1385 O O . GLY B 1 58 ? 11.531 17.344 -5.398 1 96.12 58 GLY B O 1
ATOM 1386 N N . LYS B 1 59 ? 10.641 16.297 -3.588 1 95.06 59 LYS B N 1
ATOM 1387 C CA . LYS B 1 59 ? 9.922 15.289 -4.371 1 95.06 59 LYS B CA 1
ATOM 1388 C C . LYS B 1 59 ? 8.594 15.836 -4.883 1 95.06 59 LYS B C 1
ATOM 1390 O O . LYS B 1 59 ? 7.887 15.164 -5.637 1 95.06 59 LYS B O 1
ATOM 1395 N N . GLY B 1 60 ? 8.172 16.953 -4.41 1 95.94 60 GLY B N 1
ATOM 1396 C CA . GLY B 1 60 ? 6.902 17.547 -4.801 1 95.94 60 GLY B CA 1
ATOM 1397 C C . GLY B 1 60 ? 5.742 17.078 -3.947 1 95.94 60 GLY B C 1
ATOM 1398 O O . GLY B 1 60 ? 4.582 17.328 -4.273 1 95.94 60 GLY B O 1
ATOM 1399 N N . LEU B 1 61 ? 6.008 16.422 -2.859 1 96.69 61 LEU B N 1
ATOM 1400 C CA . LEU B 1 61 ? 4.965 15.953 -1.955 1 96.69 61 LEU B CA 1
ATOM 1401 C C . LEU B 1 61 ? 4.492 17.078 -1.038 1 96.69 61 LEU B C 1
ATOM 1403 O O . LEU B 1 61 ? 3.379 17.031 -0.51 1 96.69 61 LEU B O 1
ATOM 1407 N N . LEU B 1 62 ? 5.375 18.016 -0.858 1 97.5 62 LEU B N 1
ATOM 1408 C CA . LEU B 1 62 ? 5.051 19.172 -0.026 1 97.5 62 LEU B CA 1
ATOM 1409 C C . LEU B 1 62 ? 5.281 20.469 -0.788 1 97.5 62 LEU B C 1
ATOM 1411 O O . LEU B 1 62 ? 6.133 20.531 -1.677 1 97.5 62 LEU B O 1
ATOM 1415 N N . THR B 1 63 ? 4.488 21.422 -0.447 1 97.25 63 THR B N 1
ATOM 1416 C CA . THR B 1 63 ? 4.789 22.812 -0.807 1 97.25 63 THR B CA 1
ATOM 1417 C C . THR B 1 63 ? 5.391 23.547 0.379 1 97.25 63 THR B C 1
ATOM 1419 O O . THR B 1 63 ? 5.23 23.141 1.528 1 97.25 63 THR B O 1
ATOM 1422 N N . ARG B 1 64 ? 6.07 24.562 0.06 1 95.94 64 ARG B N 1
ATOM 1423 C CA . ARG B 1 64 ? 6.746 25.312 1.107 1 95.94 64 ARG B CA 1
ATOM 1424 C C . ARG B 1 64 ? 6.57 26.812 0.899 1 95.94 64 ARG B C 1
ATOM 1426 O O . ARG B 1 64 ? 6.75 27.328 -0.211 1 95.94 64 ARG B O 1
ATOM 1433 N N . ASP B 1 65 ? 6.008 27.453 1.848 1 92.81 65 ASP B N 1
ATOM 1434 C CA . ASP B 1 65 ? 5.922 28.906 1.899 1 92.81 65 ASP B CA 1
ATOM 1435 C C . ASP B 1 65 ? 7.109 29.5 2.658 1 92.81 65 ASP B C 1
ATOM 1437 O O . ASP B 1 65 ? 7.258 29.266 3.861 1 92.81 65 ASP B O 1
ATOM 1441 N N . GLU B 1 66 ? 7.883 30.25 1.961 1 86.06 66 GLU B N 1
ATOM 1442 C CA . GLU B 1 66 ? 9.117 30.797 2.523 1 86.06 66 GLU B CA 1
ATOM 1443 C C . GLU B 1 66 ? 8.969 32.281 2.84 1 86.06 66 GLU B C 1
ATOM 1445 O O . GLU B 1 66 ? 9.961 32.969 3.004 1 86.06 66 GLU B O 1
ATOM 1450 N N . SER B 1 67 ? 7.75 32.75 2.818 1 86.88 67 SER B N 1
ATOM 1451 C CA . SER B 1 67 ? 7.527 34.188 2.988 1 86.88 67 SER B CA 1
ATOM 1452 C C . SER B 1 67 ? 7.797 34.625 4.426 1 86.88 67 SER B C 1
ATOM 1454 O O . SER B 1 67 ? 8.062 35.812 4.688 1 86.88 67 SER B O 1
ATOM 1456 N N . GLU B 1 68 ? 7.582 33.75 5.328 1 79.5 68 GLU B N 1
ATOM 1457 C CA . GLU B 1 68 ? 7.836 34.062 6.734 1 79.5 68 GLU B CA 1
ATOM 1458 C C . GLU B 1 68 ? 9.188 33.5 7.184 1 79.5 68 GLU B C 1
ATOM 1460 O O . GLU B 1 68 ? 9.875 32.844 6.414 1 79.5 68 GLU B O 1
ATOM 1465 N N . ARG B 1 69 ? 9.555 33.938 8.305 1 81.31 69 ARG B N 1
ATOM 1466 C CA . ARG B 1 69 ? 10.828 33.531 8.883 1 81.31 69 ARG B CA 1
ATOM 1467 C C . ARG B 1 69 ? 10.922 32 8.938 1 81.31 69 ARG B C 1
ATOM 1469 O O . ARG B 1 69 ? 11.945 31.422 8.555 1 81.31 69 ARG B O 1
ATOM 1476 N N . SER B 1 70 ? 9.875 31.359 9.469 1 87.81 70 SER B N 1
ATOM 1477 C CA . SER B 1 70 ? 9.859 29.891 9.477 1 87.81 70 SER B CA 1
ATOM 1478 C C . SER B 1 70 ? 9.094 29.344 8.281 1 87.81 70 SER B C 1
ATOM 1480 O O . SER B 1 70 ? 7.977 29.766 8 1 87.81 70 SER B O 1
ATOM 1482 N N . HIS B 1 71 ? 9.797 28.422 7.586 1 93.06 71 HIS B N 1
ATOM 1483 C CA . HIS B 1 71 ? 9.164 27.797 6.43 1 93.06 71 HIS B CA 1
ATOM 1484 C C . HIS B 1 71 ? 7.891 27.062 6.832 1 93.06 71 HIS B C 1
ATOM 1486 O O . HIS B 1 71 ? 7.887 26.312 7.809 1 93.06 71 HIS B O 1
ATOM 1492 N N . VAL B 1 72 ? 6.867 27.406 6.207 1 96.81 72 VAL B N 1
ATOM 1493 C CA . VAL B 1 72 ? 5.609 26.703 6.422 1 96.81 72 VAL B CA 1
ATOM 1494 C C . VAL B 1 72 ? 5.383 25.688 5.293 1 96.81 72 VAL B C 1
ATOM 1496 O O . VAL B 1 72 ? 5.453 26.047 4.113 1 96.81 72 VAL B O 1
ATOM 1499 N N . TYR B 1 73 ? 5.16 24.453 5.699 1 97.62 73 TYR B N 1
ATOM 1500 C CA . TYR B 1 73 ? 4.945 23.375 4.738 1 97.62 73 TYR B CA 1
ATOM 1501 C C . TYR B 1 73 ? 3.473 23 4.66 1 97.62 73 TYR B C 1
ATOM 1503 O O . TYR B 1 73 ? 2.742 23.109 5.648 1 97.62 73 TYR B O 1
ATOM 1511 N N . ALA B 1 74 ? 3.086 22.516 3.475 1 97.38 74 ALA B N 1
ATOM 1512 C CA . ALA B 1 74 ? 1.752 21.969 3.26 1 97.38 74 ALA B CA 1
ATOM 1513 C C . ALA B 1 74 ? 1.799 20.781 2.303 1 97.38 74 ALA B C 1
ATOM 1515 O O . ALA B 1 74 ? 2.691 20.688 1.457 1 97.38 74 ALA B O 1
ATOM 1516 N N . ALA B 1 75 ? 0.839 19.859 2.549 1 96.81 75 ALA B N 1
ATOM 1517 C CA . ALA B 1 75 ? 0.742 18.766 1.58 1 96.81 75 ALA B CA 1
ATOM 1518 C C . ALA B 1 75 ? 0.46 19.297 0.179 1 96.81 75 ALA B C 1
ATOM 1520 O O . ALA B 1 75 ? -0.419 20.141 -0.004 1 96.81 75 ALA B O 1
ATOM 1521 N N . ALA B 1 76 ? 1.199 18.844 -0.792 1 96.38 76 ALA B N 1
ATOM 1522 C CA . ALA B 1 76 ? 1.024 19.312 -2.168 1 96.38 76 ALA B CA 1
ATOM 1523 C C . ALA B 1 76 ? -0.3 18.812 -2.746 1 96.38 76 ALA B C 1
ATOM 1525 O O . ALA B 1 76 ? -0.896 19.484 -3.598 1 96.38 76 ALA B O 1
ATOM 1526 N N . GLN B 1 77 ? -0.752 17.656 -2.334 1 94.06 77 GLN B N 1
ATOM 1527 C CA . GLN B 1 77 ? -2.031 17.078 -2.729 1 94.06 77 GLN B CA 1
ATOM 1528 C C . GLN B 1 77 ? -2.943 16.875 -1.522 1 94.06 77 GLN B C 1
ATOM 1530 O O . GLN B 1 77 ? -2.471 16.766 -0.389 1 94.06 77 GLN B O 1
ATOM 1535 N N . SER B 1 78 ? -4.242 16.938 -1.844 1 93.88 78 SER B N 1
ATOM 1536 C CA . SER B 1 78 ? -5.203 16.703 -0.772 1 93.88 78 SER B CA 1
ATOM 1537 C C . SER B 1 78 ? -5.07 15.289 -0.214 1 93.88 78 SER B C 1
ATOM 1539 O O . SER B 1 78 ? -4.523 14.406 -0.877 1 93.88 78 SER B O 1
ATOM 1541 N N . GLN B 1 79 ? -5.543 15.172 0.948 1 93.88 79 GLN B N 1
ATOM 1542 C CA . GLN B 1 79 ? -5.594 13.852 1.564 1 93.88 79 GLN B CA 1
ATOM 1543 C C . GLN B 1 79 ? -6.348 12.859 0.683 1 93.88 79 GLN B C 1
ATOM 1545 O O . GLN B 1 79 ? -5.867 11.75 0.433 1 93.88 79 GLN B O 1
ATOM 1550 N N . LYS B 1 80 ? -7.43 13.266 0.191 1 90.62 80 LYS B N 1
ATOM 1551 C CA . LYS B 1 80 ? -8.266 12.422 -0.652 1 90.62 80 LYS B CA 1
ATOM 1552 C C . LYS B 1 80 ? -7.516 11.977 -1.905 1 90.62 80 LYS B C 1
ATOM 1554 O O . LYS B 1 80 ? -7.547 10.805 -2.27 1 90.62 80 LYS B O 1
ATOM 1559 N N . ALA B 1 81 ? -6.852 12.875 -2.516 1 91.75 81 ALA B N 1
ATOM 1560 C CA . ALA B 1 81 ? -6.109 12.57 -3.738 1 91.75 81 ALA B CA 1
ATOM 1561 C C . ALA B 1 81 ? -4.98 11.578 -3.463 1 91.75 81 ALA B C 1
ATOM 1563 O O . ALA B 1 81 ? -4.801 10.617 -4.207 1 91.75 81 ALA B O 1
ATOM 1564 N N . THR B 1 82 ? -4.273 11.797 -2.391 1 93.19 82 THR B N 1
ATOM 1565 C CA . THR B 1 82 ? -3.15 10.93 -2.045 1 93.19 82 THR B CA 1
ATOM 1566 C C . THR B 1 82 ? -3.637 9.531 -1.667 1 93.19 82 THR B C 1
ATOM 1568 O O . THR B 1 82 ? -3.09 8.531 -2.135 1 93.19 82 THR B O 1
ATOM 1571 N N . GLN B 1 83 ? -4.645 9.516 -0.886 1 93.06 83 GLN B N 1
ATOM 1572 C CA . GLN B 1 83 ? -5.23 8.242 -0.49 1 93.06 83 GLN B CA 1
ATOM 1573 C C . GLN B 1 83 ? -5.762 7.477 -1.7 1 93.06 83 GLN B C 1
ATOM 1575 O O . GLN B 1 83 ? -5.551 6.27 -1.82 1 93.06 83 GLN B O 1
ATOM 1580 N N . GLY B 1 84 ? -6.422 8.203 -2.568 1 91.5 84 GLY B N 1
ATOM 1581 C CA . GLY B 1 84 ? -6.914 7.594 -3.795 1 91.5 84 GLY B CA 1
ATOM 1582 C C . GLY B 1 84 ? -5.809 6.992 -4.648 1 91.5 84 GLY B C 1
ATOM 1583 O O . GLY B 1 84 ? -5.965 5.895 -5.184 1 91.5 84 GLY B O 1
ATOM 1584 N N . GLY B 1 85 ? -4.723 7.746 -4.734 1 92.56 85 GLY B N 1
ATOM 1585 C CA . GLY B 1 85 ? -3.58 7.242 -5.477 1 92.56 85 GLY B CA 1
ATOM 1586 C C . GLY B 1 85 ? -2.998 5.973 -4.887 1 92.56 85 GLY B C 1
ATOM 1587 O O . GLY B 1 85 ? -2.639 5.047 -5.621 1 92.56 85 GLY B O 1
ATOM 1588 N N . LEU B 1 86 ? -2.924 5.938 -3.584 1 93.31 86 LEU B N 1
ATOM 1589 C CA . LEU B 1 86 ? -2.4 4.766 -2.891 1 93.31 86 LEU B CA 1
ATOM 1590 C C . LEU B 1 86 ? -3.295 3.553 -3.123 1 93.31 86 LEU B C 1
ATOM 1592 O O . LEU B 1 86 ? -2.799 2.441 -3.334 1 93.31 86 LEU B O 1
ATOM 1596 N N . ILE B 1 87 ? -4.539 3.717 -3.127 1 92.44 87 ILE B N 1
ATOM 1597 C CA . ILE B 1 87 ? -5.5 2.646 -3.381 1 92.44 87 ILE B CA 1
ATOM 1598 C C . ILE B 1 87 ? -5.348 2.146 -4.816 1 92.44 87 ILE B C 1
ATOM 1600 O O . ILE B 1 87 ? -5.301 0.938 -5.055 1 92.44 87 ILE B O 1
ATOM 1604 N N . LYS B 1 88 ? -5.277 3.088 -5.699 1 91.81 88 LYS B N 1
ATOM 1605 C CA . LYS B 1 88 ? -5.113 2.727 -7.105 1 91.81 88 LYS B CA 1
ATOM 1606 C C . LYS B 1 88 ? -3.859 1.886 -7.316 1 91.81 88 LYS B C 1
ATOM 1608 O O . LYS B 1 88 ? -3.889 0.885 -8.039 1 91.81 88 LYS B O 1
ATOM 1613 N N . ASP B 1 89 ? -2.863 2.359 -6.648 1 92.19 89 ASP B N 1
ATOM 1614 C CA . ASP B 1 89 ? -1.602 1.634 -6.746 1 92.19 89 ASP B CA 1
ATOM 1615 C C . ASP B 1 89 ? -1.74 0.212 -6.207 1 92.19 89 ASP B C 1
ATOM 1617 O O . ASP B 1 89 ? -1.274 -0.743 -6.832 1 92.19 89 ASP B O 1
ATOM 1621 N N . LEU B 1 90 ? -2.375 0.074 -5.086 1 92.56 90 LEU B N 1
ATOM 1622 C CA . LEU B 1 90 ? -2.564 -1.235 -4.473 1 92.56 90 LEU B CA 1
ATOM 1623 C C . LEU B 1 90 ? -3.426 -2.133 -5.355 1 92.56 90 LEU B C 1
ATOM 1625 O O . LEU B 1 90 ? -3.129 -3.316 -5.52 1 92.56 90 LEU B O 1
ATOM 1629 N N . ILE B 1 91 ? -4.449 -1.613 -5.941 1 92 91 ILE B N 1
ATOM 1630 C CA . ILE B 1 91 ? -5.328 -2.354 -6.844 1 92 91 ILE B CA 1
ATOM 1631 C C . ILE B 1 91 ? -4.516 -2.912 -8.008 1 92 91 ILE B C 1
ATOM 1633 O O . ILE B 1 91 ? -4.625 -4.098 -8.336 1 92 91 ILE B O 1
ATOM 1637 N N . GLY B 1 92 ? -3.729 -2.094 -8.594 1 90.44 92 GLY B N 1
ATOM 1638 C CA . GLY B 1 92 ? -2.912 -2.506 -9.727 1 90.44 92 GLY B CA 1
ATOM 1639 C C . GLY B 1 92 ? -1.883 -3.561 -9.367 1 90.44 92 GLY B C 1
ATOM 1640 O O . GLY B 1 92 ? -1.679 -4.52 -10.117 1 90.44 92 GLY B O 1
ATOM 1641 N N . LYS B 1 93 ? -1.352 -3.453 -8.211 1 90.38 93 LYS B N 1
ATOM 1642 C CA . LYS B 1 93 ? -0.203 -4.285 -7.863 1 90.38 93 LYS B CA 1
ATOM 1643 C C . LYS B 1 93 ? -0.65 -5.609 -7.254 1 90.38 93 LYS B C 1
ATOM 1645 O O . LYS B 1 93 ? -0.003 -6.641 -7.453 1 90.38 93 LYS B O 1
ATOM 1650 N N . ALA B 1 94 ? -1.791 -5.57 -6.531 1 93.5 94 ALA B N 1
ATOM 1651 C CA . ALA B 1 94 ? -2.061 -6.738 -5.695 1 93.5 94 ALA B CA 1
ATOM 1652 C C . ALA B 1 94 ? -3.439 -7.32 -5.992 1 93.5 94 ALA B C 1
ATOM 1654 O O . ALA B 1 94 ? -3.771 -8.414 -5.527 1 93.5 94 ALA B O 1
ATOM 1655 N N . PHE B 1 95 ? -4.188 -6.641 -6.816 1 92.12 95 PHE B N 1
ATOM 1656 C CA . PHE B 1 95 ? -5.551 -7.109 -7.035 1 92.12 95 PHE B CA 1
ATOM 1657 C C . PHE B 1 95 ? -5.855 -7.215 -8.523 1 92.12 95 PHE B C 1
ATOM 1659 O O . PHE B 1 95 ? -7.012 -7.098 -8.938 1 92.12 95 PHE B O 1
ATOM 1666 N N . ALA B 1 96 ? -4.793 -7.316 -9.281 1 88.31 96 ALA B N 1
ATOM 1667 C CA . ALA B 1 96 ? -4.918 -7.527 -10.719 1 88.31 96 ALA B CA 1
ATOM 1668 C C . ALA B 1 96 ? -5.871 -6.516 -11.344 1 88.31 96 ALA B C 1
ATOM 1670 O O . ALA B 1 96 ? -6.672 -6.863 -12.219 1 88.31 96 ALA B O 1
ATOM 1671 N N . GLY B 1 97 ? -5.895 -5.312 -10.758 1 88.69 97 GLY B N 1
ATOM 1672 C CA . GLY B 1 97 ? -6.68 -4.23 -11.328 1 88.69 97 GLY B CA 1
ATOM 1673 C C . GLY B 1 97 ? -8.125 -4.234 -10.875 1 88.69 97 GLY B C 1
ATOM 1674 O O . GLY B 1 97 ? -8.922 -3.408 -11.312 1 88.69 97 GLY B O 1
ATOM 1675 N N . SER B 1 98 ? -8.531 -5.039 -9.992 1 88.06 98 SER B N 1
ATOM 1676 C CA . SER B 1 98 ? -9.922 -5.164 -9.562 1 88.06 98 SER B CA 1
ATOM 1677 C C . SER B 1 98 ? -10.172 -4.395 -8.266 1 88.06 98 SER B C 1
ATOM 1679 O O . SER B 1 98 ? -9.82 -4.867 -7.184 1 88.06 98 SER B O 1
ATOM 1681 N N . GLY B 1 99 ? -10.828 -3.297 -8.406 1 88.12 99 GLY B N 1
ATOM 1682 C CA . GLY B 1 99 ? -11.258 -2.562 -7.227 1 88.12 99 GLY B CA 1
ATOM 1683 C C . GLY B 1 99 ? -12.25 -3.33 -6.371 1 88.12 99 GLY B C 1
ATOM 1684 O O . GLY B 1 99 ? -12.203 -3.256 -5.141 1 88.12 99 GLY B O 1
ATOM 1685 N N . LYS B 1 100 ? -13.055 -4.078 -7.027 1 85.81 100 LYS B N 1
ATOM 1686 C CA . LYS B 1 100 ? -14.031 -4.914 -6.332 1 85.81 100 LYS B CA 1
ATOM 1687 C C . LYS B 1 100 ? -13.344 -5.918 -5.414 1 85.81 100 LYS B C 1
ATOM 1689 O O . LYS B 1 100 ? -13.742 -6.09 -4.262 1 85.81 100 LYS B O 1
ATOM 1694 N N . ALA B 1 101 ? -12.352 -6.559 -5.879 1 88.12 101 ALA B N 1
ATOM 1695 C CA . ALA B 1 101 ? -11.617 -7.535 -5.086 1 88.12 101 ALA B CA 1
ATOM 1696 C C . ALA B 1 101 ? -11.008 -6.887 -3.848 1 88.12 101 ALA B C 1
ATOM 1698 O O . ALA B 1 101 ? -11.008 -7.48 -2.766 1 88.12 101 ALA B O 1
ATOM 1699 N N . LEU B 1 102 ? -10.508 -5.668 -3.979 1 90.44 102 LEU B N 1
ATOM 1700 C CA . LEU B 1 102 ? -9.938 -4.953 -2.848 1 90.44 102 LEU B CA 1
ATOM 1701 C C . LEU B 1 102 ? -11 -4.656 -1.792 1 90.44 102 LEU B C 1
ATOM 1703 O O . LEU B 1 102 ? -10.781 -4.902 -0.604 1 90.44 102 LEU B O 1
ATOM 1707 N N . VAL B 1 103 ? -12.062 -4.156 -2.256 1 88.06 103 VAL B N 1
ATOM 1708 C CA . VAL B 1 103 ? -13.125 -3.779 -1.335 1 88.06 103 VAL B CA 1
ATOM 1709 C C . VAL B 1 103 ? -13.633 -5.016 -0.596 1 88.06 103 VAL B C 1
ATOM 1711 O O . VAL B 1 103 ? -13.805 -4.988 0.625 1 88.06 103 VAL B O 1
ATOM 1714 N N . LEU B 1 104 ? -13.797 -6.074 -1.289 1 85.62 104 LEU B N 1
ATOM 1715 C CA . LEU B 1 104 ? -14.273 -7.312 -0.68 1 85.62 104 LEU B CA 1
ATOM 1716 C C . LEU B 1 104 ? -13.266 -7.848 0.327 1 85.62 104 LEU B C 1
ATOM 1718 O O . LEU B 1 104 ? -13.641 -8.305 1.41 1 85.62 104 LEU B O 1
ATOM 1722 N N . ALA B 1 105 ? -12.055 -7.801 -0.046 1 88.25 105 ALA B N 1
ATOM 1723 C CA . ALA B 1 105 ? -11 -8.242 0.866 1 88.25 105 ALA B CA 1
ATOM 1724 C C . ALA B 1 105 ? -10.953 -7.375 2.117 1 88.25 105 ALA B C 1
ATOM 1726 O O . ALA B 1 105 ? -10.781 -7.879 3.229 1 88.25 105 ALA B O 1
ATOM 1727 N N . ALA B 1 106 ? -11.117 -6.109 1.994 1 88.88 106 ALA B N 1
ATOM 1728 C CA . ALA B 1 106 ? -11.102 -5.164 3.109 1 88.88 106 ALA B CA 1
ATOM 1729 C C . ALA B 1 106 ? -12.266 -5.434 4.066 1 88.88 106 ALA B C 1
ATOM 1731 O O . ALA B 1 106 ? -12.117 -5.281 5.281 1 88.88 106 ALA B O 1
ATOM 1732 N N . LEU B 1 107 ? -13.289 -5.855 3.506 1 84.19 107 LEU B N 1
ATOM 1733 C CA . LEU B 1 107 ? -14.484 -6.105 4.309 1 84.19 107 LEU B CA 1
ATOM 1734 C C . LEU B 1 107 ? -14.383 -7.445 5.023 1 84.19 107 LEU B C 1
ATOM 1736 O O . LEU B 1 107 ? -14.969 -7.625 6.098 1 84.19 107 LEU B O 1
ATOM 1740 N N . ARG B 1 108 ? -13.727 -8.375 4.504 1 77.81 108 ARG B N 1
ATOM 1741 C CA . ARG B 1 108 ? -13.594 -9.719 5.055 1 77.81 108 ARG B CA 1
ATOM 1742 C C . ARG B 1 108 ? -12.641 -9.734 6.242 1 77.81 108 ARG B C 1
ATOM 1744 O O . ARG B 1 108 ? -12.875 -10.438 7.227 1 77.81 108 ARG B O 1
ATOM 1751 N N . GLU B 1 109 ? -11.562 -9.094 6.18 1 68.88 109 GLU B N 1
ATOM 1752 C CA . GLU B 1 109 ? -10.461 -9.227 7.129 1 68.88 109 GLU B CA 1
ATOM 1753 C C . GLU B 1 109 ? -10.766 -8.5 8.438 1 68.88 109 GLU B C 1
ATOM 1755 O O . GLU B 1 109 ? -9.914 -8.43 9.32 1 68.88 109 GLU B O 1
ATOM 1760 N N . GLY B 1 110 ? -12.008 -8.219 8.633 1 67.94 110 GLY B N 1
ATOM 1761 C CA . GLY B 1 110 ? -12.359 -7.641 9.914 1 67.94 110 GLY B CA 1
ATOM 1762 C C . GLY B 1 110 ? -11.82 -6.238 10.102 1 67.94 110 GLY B C 1
ATOM 1763 O O . GLY B 1 110 ? -11.672 -5.77 11.234 1 67.94 110 GLY B O 1
ATOM 1764 N N . HIS B 1 111 ? -11.391 -5.73 9.188 1 71.31 111 HIS B N 1
ATOM 1765 C CA . HIS B 1 111 ? -10.867 -4.379 9.367 1 71.31 111 HIS B CA 1
ATOM 1766 C C . HIS B 1 111 ? -11.992 -3.354 9.43 1 71.31 111 HIS B C 1
ATOM 1768 O O . HIS B 1 111 ? -11.75 -2.172 9.68 1 71.31 111 HIS B O 1
ATOM 1774 N N . VAL B 1 112 ? -13.195 -3.881 9.195 1 73.88 112 VAL B N 1
ATOM 1775 C CA . VAL B 1 112 ? -14.398 -3.061 9.281 1 73.88 112 VAL B CA 1
ATOM 1776 C C . VAL B 1 112 ? -15.398 -3.699 10.242 1 73.88 112 VAL B C 1
ATOM 1778 O O . VAL B 1 112 ? -15.711 -4.887 10.133 1 73.88 112 VAL B O 1
ATOM 1781 N N . SER B 1 113 ? -15.609 -2.957 11.32 1 75 113 SER B N 1
ATOM 1782 C CA . SER B 1 113 ? -16.594 -3.449 12.289 1 75 113 SER B CA 1
ATOM 1783 C C . SER B 1 113 ? -17.953 -3.658 11.633 1 75 113 SER B C 1
ATOM 1785 O O . SER B 1 113 ? -18.188 -3.203 10.508 1 75 113 SER B O 1
ATOM 1787 N N . LYS B 1 114 ? -18.875 -4.469 12.352 1 75.12 114 LYS B N 1
ATOM 1788 C CA . LYS B 1 114 ? -20.234 -4.676 11.875 1 75.12 114 LYS B CA 1
ATOM 1789 C C . LYS B 1 114 ? -20.953 -3.344 11.68 1 75.12 114 LYS B C 1
ATOM 1791 O O . LYS B 1 114 ? -21.703 -3.17 10.711 1 75.12 114 LYS B O 1
ATOM 1796 N N . LYS B 1 115 ? -20.734 -2.5 12.641 1 78.12 115 LYS B N 1
ATOM 1797 C CA . LYS B 1 115 ? -21.344 -1.176 12.547 1 78.12 115 LYS B CA 1
ATOM 1798 C C . LYS B 1 115 ? -20.828 -0.42 11.328 1 78.12 115 LYS B C 1
ATOM 1800 O O . LYS B 1 115 ? -21.609 0.182 10.586 1 78.12 115 LYS B O 1
ATOM 1805 N N . GLU B 1 116 ? -19.5 -0.52 11.164 1 75.38 116 GLU B N 1
ATOM 1806 C CA . GLU B 1 116 ? -18.906 0.165 10.016 1 75.38 116 GLU B CA 1
ATOM 1807 C C . GLU B 1 116 ? -19.375 -0.44 8.703 1 75.38 116 GLU B C 1
ATOM 1809 O O . GLU B 1 116 ? -19.609 0.281 7.727 1 75.38 116 GLU B O 1
ATOM 1814 N N . ARG B 1 117 ? -19.469 -1.709 8.672 1 75.31 117 ARG B N 1
ATOM 1815 C CA . ARG B 1 117 ? -20 -2.385 7.484 1 75.31 117 ARG B CA 1
ATOM 1816 C C . ARG B 1 117 ? -21.391 -1.884 7.141 1 75.31 117 ARG B C 1
ATOM 1818 O O . ARG B 1 117 ? -21.703 -1.646 5.969 1 75.31 117 ARG B O 1
ATOM 1825 N N . ALA B 1 118 ? -22.203 -1.81 8.133 1 76.62 118 ALA B N 1
ATOM 1826 C CA . ALA B 1 118 ? -23.578 -1.318 7.938 1 76.62 118 ALA B CA 1
ATOM 1827 C C . ALA B 1 118 ? -23.562 0.106 7.387 1 76.62 118 ALA B C 1
ATOM 1829 O O . ALA B 1 118 ? -24.391 0.452 6.535 1 76.62 118 ALA B O 1
ATOM 1830 N N . GLU B 1 119 ? -22.656 0.869 7.859 1 76.38 119 GLU B N 1
ATOM 1831 C CA . GLU B 1 119 ? -22.531 2.244 7.383 1 76.38 119 GLU B CA 1
ATOM 1832 C C . GLU B 1 119 ? -22.109 2.283 5.918 1 76.38 119 GLU B C 1
ATOM 1834 O O . GLU B 1 119 ? -22.625 3.092 5.141 1 76.38 119 GLU B O 1
ATOM 1839 N N . ILE B 1 120 ? -21.234 1.443 5.582 1 76.12 120 ILE B N 1
ATOM 1840 C CA . ILE B 1 120 ? -20.75 1.371 4.207 1 76.12 120 ILE B CA 1
ATOM 1841 C C . ILE B 1 120 ? -21.891 0.936 3.285 1 76.12 120 ILE B C 1
ATOM 1843 O O . ILE B 1 120 ? -22.062 1.492 2.199 1 76.12 120 ILE B O 1
ATOM 1847 N N . GLU B 1 121 ? -22.594 -0.019 3.76 1 74.75 121 GLU B N 1
ATOM 1848 C CA . GLU B 1 121 ? -23.75 -0.493 2.994 1 74.75 121 GLU B CA 1
ATOM 1849 C C . GLU B 1 121 ? -24.75 0.632 2.744 1 74.75 121 GLU B C 1
ATOM 1851 O O . GLU B 1 121 ? -25.266 0.773 1.636 1 74.75 121 GLU B O 1
ATOM 1856 N N . ALA B 1 122 ? -24.984 1.297 3.791 1 75.62 122 ALA B N 1
ATOM 1857 C CA . ALA B 1 122 ? -25.938 2.402 3.695 1 75.62 122 ALA B CA 1
ATOM 1858 C C . ALA B 1 122 ? -25.453 3.451 2.695 1 75.62 122 ALA B C 1
ATOM 1860 O O . ALA B 1 122 ? -26.25 3.988 1.921 1 75.62 122 ALA B O 1
ATOM 1861 N N . LEU B 1 123 ? -24.234 3.684 2.703 1 72.19 123 LEU B N 1
ATOM 1862 C CA . LEU B 1 123 ? -23.656 4.676 1.801 1 72.19 123 LEU B CA 1
ATOM 1863 C C . LEU B 1 123 ? -23.734 4.199 0.354 1 72.19 123 LEU B C 1
ATOM 1865 O O . LEU B 1 123 ? -23.969 4.992 -0.558 1 72.19 123 LEU B O 1
ATOM 1869 N N . LEU B 1 124 ? -23.578 2.965 0.209 1 72.56 124 LEU B N 1
ATOM 1870 C CA . LEU B 1 124 ? -23.625 2.369 -1.121 1 72.56 124 LEU B CA 1
ATOM 1871 C C . LEU B 1 124 ? -25.062 2.391 -1.667 1 72.56 124 LEU B C 1
ATOM 1873 O O . LEU B 1 124 ? -25.266 2.578 -2.869 1 72.56 124 LEU B O 1
ATOM 1877 N N . ARG B 1 125 ? -25.953 2.115 -0.765 1 68.62 125 ARG B N 1
ATOM 1878 C CA . ARG B 1 125 ? -27.359 2.104 -1.153 1 68.62 125 ARG B CA 1
ATOM 1879 C C . ARG B 1 125 ? -27.828 3.496 -1.565 1 68.62 125 ARG B C 1
ATOM 1881 O O . ARG B 1 125 ? -28.609 3.639 -2.506 1 68.62 125 ARG B O 1
ATOM 1888 N N . ASP B 1 126 ? -27.25 4.402 -0.836 1 64.56 126 ASP B N 1
ATOM 1889 C CA . ASP B 1 126 ? -27.734 5.766 -1.027 1 64.56 126 ASP B CA 1
ATOM 1890 C C . ASP B 1 126 ? -26.953 6.473 -2.135 1 64.56 126 ASP B C 1
ATOM 1892 O O . ASP B 1 126 ? -27.266 7.613 -2.484 1 64.56 126 ASP B O 1
ATOM 1896 N N . ASP B 1 127 ? -26.172 5.684 -2.879 1 58.22 127 ASP B N 1
ATOM 1897 C CA . ASP B 1 127 ? -25.328 6.285 -3.916 1 58.22 127 ASP B CA 1
ATOM 1898 C C . ASP B 1 127 ? -24.594 7.516 -3.391 1 58.22 127 ASP B C 1
ATOM 1900 O O . ASP B 1 127 ? -24.453 8.508 -4.102 1 58.22 127 ASP B O 1
ATOM 1904 N N . LYS B 1 128 ? -24.516 7.688 -2.113 1 54.5 128 LYS B N 1
ATOM 1905 C CA . LYS B 1 128 ? -23.953 8.906 -1.551 1 54.5 128 LYS B CA 1
ATOM 1906 C C . LYS B 1 128 ? -22.438 8.891 -1.608 1 54.5 128 LYS B C 1
ATOM 1908 O O . LYS B 1 128 ? -21.766 9.719 -0.975 1 54.5 128 LYS B O 1
ATOM 1913 N N . LEU B 1 129 ? -21.969 8.008 -2.406 1 56.12 129 LEU B N 1
ATOM 1914 C CA . LEU B 1 129 ? -20.531 8.094 -2.527 1 56.12 129 LEU B CA 1
ATOM 1915 C C . LEU B 1 129 ? -20.125 9.094 -3.611 1 56.12 129 LEU B C 1
ATOM 1917 O O . LEU B 1 129 ? -20.766 9.148 -4.668 1 56.12 129 LEU B O 1
#